Protein AF-A0A423VPE5-F1 (afdb_monomer_lite)

Structure (mmCIF, N/CA/C/O backbone):
data_AF-A0A423VPE5-F1
#
_entry.id   AF-A0A423VPE5-F1
#
loop_
_atom_site.group_PDB
_atom_site.id
_atom_site.type_symbol
_atom_site.label_atom_id
_atom_site.label_alt_id
_atom_site.label_comp_id
_atom_site.label_asym_id
_atom_site.label_entity_id
_atom_site.label_seq_id
_atom_site.pdbx_PDB_ins_code
_atom_site.Cartn_x
_atom_site.Cartn_y
_atom_site.Cartn_z
_atom_site.occupancy
_atom_site.B_iso_or_equiv
_atom_site.auth_seq_id
_atom_site.auth_comp_id
_atom_site.auth_asym_id
_atom_site.auth_atom_id
_atom_site.pdbx_PDB_model_num
ATOM 1 N N . MET A 1 1 ? 15.818 -3.886 7.610 1.00 40.00 1 MET A N 1
ATOM 2 C CA . MET A 1 1 ? 14.544 -4.259 8.276 1.00 40.00 1 MET A CA 1
ATOM 3 C C . MET A 1 1 ? 13.793 -2.983 8.631 1.00 40.00 1 MET A C 1
ATOM 5 O O . MET A 1 1 ? 14.424 -2.058 9.119 1.00 40.00 1 MET A O 1
ATOM 9 N N . GLY A 1 2 ? 12.494 -2.897 8.335 1.00 64.00 2 GLY A N 1
ATOM 10 C CA . GLY A 1 2 ? 11.650 -1.749 8.700 1.00 64.00 2 GLY A CA 1
ATOM 11 C C . GLY A 1 2 ? 10.794 -2.054 9.931 1.00 64.00 2 GLY A C 1
ATOM 12 O O . GLY A 1 2 ? 10.480 -3.216 10.177 1.00 64.00 2 GLY A O 1
ATOM 13 N N . GLY A 1 3 ? 10.417 -1.028 10.697 1.00 80.75 3 GLY A N 1
ATOM 14 C CA . GLY A 1 3 ? 9.527 -1.179 11.856 1.00 80.75 3 GLY A CA 1
ATOM 15 C C . GLY A 1 3 ? 8.099 -1.588 11.469 1.00 80.75 3 GLY A C 1
ATOM 16 O O . GLY A 1 3 ? 7.649 -1.311 10.354 1.00 80.75 3 GLY A O 1
ATOM 17 N N . ILE A 1 4 ? 7.374 -2.213 12.406 1.00 85.81 4 ILE A N 1
ATOM 18 C CA . ILE A 1 4 ? 6.049 -2.811 12.161 1.00 85.81 4 ILE A CA 1
ATOM 19 C C . ILE A 1 4 ? 5.039 -1.822 11.569 1.00 85.81 4 ILE A C 1
ATOM 21 O O . ILE A 1 4 ? 4.345 -2.177 10.624 1.00 85.81 4 ILE A O 1
ATOM 25 N N . GLY A 1 5 ? 5.020 -0.562 12.016 1.00 85.75 5 GLY A N 1
ATOM 26 C CA . GLY A 1 5 ? 4.092 0.445 11.488 1.00 85.75 5 GLY A CA 1
ATOM 27 C C . GLY A 1 5 ? 4.300 0.750 10.000 1.00 85.75 5 GLY A C 1
ATOM 28 O O . GLY A 1 5 ? 3.331 0.856 9.254 1.00 85.75 5 GLY A O 1
ATOM 29 N N . ARG A 1 6 ? 5.558 0.794 9.534 1.00 83.62 6 ARG A N 1
ATOM 30 C CA . ARG A 1 6 ? 5.889 0.998 8.108 1.00 83.62 6 ARG A CA 1
ATOM 31 C C . ARG A 1 6 ? 5.597 -0.225 7.244 1.00 83.62 6 ARG A C 1
ATOM 33 O O . ARG A 1 6 ? 5.547 -0.108 6.023 1.00 83.62 6 ARG A O 1
ATOM 40 N N . LEU A 1 7 ? 5.483 -1.401 7.853 1.00 84.88 7 LEU A N 1
ATOM 41 C CA . LEU A 1 7 ? 5.189 -2.635 7.141 1.00 84.88 7 LEU A CA 1
ATOM 42 C C . LEU A 1 7 ? 3.686 -2.909 7.118 1.00 84.88 7 LEU A C 1
ATOM 44 O O . LEU A 1 7 ? 3.143 -3.166 6.055 1.00 84.88 7 LEU A O 1
ATOM 48 N N . ALA A 1 8 ? 3.019 -2.842 8.265 1.00 88.88 8 ALA A N 1
ATOM 49 C CA . ALA A 1 8 ? 1.642 -3.277 8.409 1.00 88.88 8 ALA A CA 1
ATOM 50 C C . ALA A 1 8 ? 0.628 -2.277 7.843 1.00 88.88 8 ALA A C 1
ATOM 52 O O . ALA A 1 8 ? -0.217 -2.674 7.052 1.00 88.88 8 ALA A O 1
ATOM 53 N N . LEU A 1 9 ? 0.723 -0.989 8.194 1.00 89.38 9 LEU A N 1
ATOM 54 C CA . LEU A 1 9 ? -0.266 0.026 7.801 1.00 89.38 9 LEU A CA 1
ATOM 55 C C . LEU A 1 9 ? -0.442 0.209 6.277 1.00 89.38 9 LEU A C 1
ATOM 57 O O . LEU A 1 9 ? -1.573 0.397 5.836 1.00 89.38 9 LEU A O 1
ATOM 61 N N . PRO A 1 10 ? 0.606 0.143 5.430 1.00 86.62 10 PRO A N 1
ATOM 62 C CA . PRO A 1 10 ? 0.424 0.213 3.979 1.00 86.62 10 PRO A CA 1
ATOM 63 C C . PRO A 1 10 ? 0.075 -1.142 3.336 1.00 86.62 10 PRO A C 1
ATOM 65 O O . PRO A 1 10 ? 0.151 -1.248 2.117 1.00 86.62 10 PRO A O 1
ATOM 68 N N . GLY A 1 11 ? -0.253 -2.177 4.121 1.00 85.50 11 GLY A N 1
ATOM 69 C CA . GLY A 1 11 ? -0.611 -3.498 3.598 1.00 85.50 11 GLY A CA 1
ATOM 70 C C . GLY A 1 11 ? 0.588 -4.372 3.238 1.00 85.50 11 GLY A C 1
ATOM 71 O O . GLY A 1 11 ? 0.623 -4.964 2.178 1.00 85.50 11 GLY A O 1
ATOM 72 N N . GLY A 1 12 ? 1.614 -4.454 4.084 1.00 82.81 12 GLY A N 1
ATOM 73 C CA . GLY A 1 12 ? 2.797 -5.262 3.784 1.00 82.81 12 GLY A CA 1
ATOM 74 C C . GLY A 1 12 ? 2.536 -6.770 3.710 1.00 82.81 12 GLY A C 1
ATOM 75 O O . GLY A 1 12 ? 1.607 -7.303 4.318 1.00 82.81 12 GLY A O 1
ATOM 76 N N . PHE A 1 13 ? 3.436 -7.464 3.016 1.00 77.38 13 PHE A N 1
ATOM 77 C CA . PHE A 1 13 ? 3.424 -8.918 2.873 1.00 77.38 13 PHE A CA 1
ATOM 78 C C . PHE A 1 13 ? 4.145 -9.646 4.012 1.00 77.38 13 PHE A C 1
ATOM 80 O O . PHE A 1 13 ? 5.132 -9.153 4.563 1.00 77.38 13 PHE A O 1
ATOM 87 N N . SER A 1 14 ? 3.698 -10.869 4.297 1.00 76.50 14 SER A N 1
ATOM 88 C CA . SER A 1 14 ? 4.373 -11.838 5.163 1.00 76.50 14 SER A CA 1
ATOM 89 C C . SER A 1 14 ? 4.474 -13.205 4.482 1.00 76.50 14 SER A C 1
ATOM 91 O O . SER A 1 14 ? 3.778 -13.477 3.506 1.00 76.50 14 SER A O 1
ATOM 93 N N . SER A 1 15 ? 5.267 -14.119 5.048 1.00 69.12 15 SER A N 1
ATOM 94 C CA . SER A 1 15 ? 5.311 -15.523 4.603 1.00 69.12 15 SER A CA 1
ATOM 95 C C . SER A 1 15 ? 3.972 -16.263 4.750 1.00 69.12 15 SER A C 1
ATOM 97 O O . SER A 1 15 ? 3.825 -17.358 4.219 1.00 69.12 15 SER A O 1
ATOM 99 N N . PHE A 1 16 ? 3.001 -15.687 5.468 1.00 73.06 16 PHE A N 1
ATOM 100 C CA . PHE A 1 16 ? 1.663 -16.249 5.655 1.00 73.06 16 PHE A CA 1
ATOM 101 C C . PHE A 1 16 ? 0.607 -15.592 4.763 1.00 73.06 16 PHE A C 1
ATOM 103 O O . PHE A 1 16 ? -0.559 -15.965 4.858 1.00 73.06 16 PHE A O 1
ATOM 110 N N . SER A 1 17 ? 0.979 -14.640 3.899 1.00 70.50 17 SER A N 1
ATOM 111 C CA . SER A 1 17 ? 0.007 -13.839 3.144 1.00 70.50 17 SER A CA 1
ATOM 112 C C . SER A 1 17 ? -0.831 -14.618 2.129 1.00 70.50 17 SER A C 1
ATOM 114 O O . SER A 1 17 ? -1.898 -14.149 1.756 1.00 70.50 17 SER A O 1
ATOM 116 N N . SER A 1 18 ? -0.429 -15.831 1.741 1.00 62.97 18 SER A N 1
ATOM 117 C CA . SER A 1 18 ? -1.303 -16.741 0.985 1.00 62.97 18 SER A CA 1
ATOM 118 C C . SER A 1 18 ? -2.518 -17.216 1.772 1.00 62.97 18 SER A C 1
ATOM 120 O O . SER A 1 18 ? -3.544 -17.510 1.174 1.00 62.97 18 SER A O 1
ATOM 122 N N . ARG A 1 19 ? -2.394 -17.340 3.097 1.00 66.50 19 ARG A N 1
ATOM 123 C CA . ARG A 1 19 ? -3.433 -17.883 3.984 1.00 66.50 19 ARG A CA 1
ATOM 124 C C . ARG A 1 19 ? -4.138 -16.798 4.790 1.00 66.50 19 ARG A C 1
ATOM 126 O O . ARG A 1 19 ? -5.313 -16.931 5.098 1.00 66.50 19 ARG A O 1
ATOM 133 N N . GLU A 1 20 ? -3.388 -15.777 5.185 1.00 73.00 20 GLU A N 1
ATOM 134 C CA . GLU A 1 20 ? -3.807 -14.756 6.151 1.00 73.00 20 GLU A CA 1
ATOM 135 C C . GLU A 1 20 ? -3.789 -13.344 5.558 1.00 73.00 20 GLU A C 1
ATOM 137 O O . GLU A 1 20 ? -3.893 -12.378 6.313 1.00 73.00 20 GLU A O 1
ATOM 142 N N . ASP A 1 21 ? -3.630 -13.236 4.234 1.00 75.38 21 ASP A N 1
ATOM 143 C CA . ASP A 1 21 ? -3.683 -11.980 3.484 1.00 75.38 21 ASP A CA 1
ATOM 144 C C . ASP A 1 21 ? -2.561 -10.980 3.869 1.00 75.38 21 ASP A C 1
ATOM 146 O O . ASP A 1 21 ? -1.503 -11.349 4.404 1.00 75.38 21 ASP A O 1
ATOM 150 N N . PHE A 1 22 ? -2.717 -9.697 3.550 1.00 83.12 22 PHE A N 1
ATOM 151 C CA . PHE A 1 22 ? -1.811 -8.639 3.993 1.00 83.12 22 PHE A CA 1
ATOM 152 C C . PHE A 1 22 ? -1.701 -8.588 5.525 1.00 83.12 22 PHE A C 1
ATOM 154 O O . PHE A 1 22 ? -2.651 -8.863 6.256 1.00 83.12 22 PHE A O 1
ATOM 161 N N . ILE A 1 23 ? -0.545 -8.161 6.045 1.00 86.31 23 ILE A N 1
ATOM 162 C CA . ILE A 1 23 ? -0.290 -8.093 7.497 1.00 86.31 23 ILE A CA 1
ATOM 163 C C . ILE A 1 23 ? -1.375 -7.293 8.233 1.00 86.31 23 ILE A C 1
ATOM 165 O O . ILE A 1 23 ? -1.742 -7.654 9.352 1.00 86.31 23 ILE A O 1
ATOM 169 N N . CYS A 1 24 ? -1.906 -6.238 7.605 1.00 87.19 24 CYS A N 1
ATOM 170 C CA . CYS A 1 24 ? -2.938 -5.385 8.187 1.00 87.19 24 CYS A CA 1
ATOM 171 C C . CYS A 1 24 ? -4.235 -6.123 8.558 1.00 87.19 24 CYS A C 1
ATOM 173 O O . CYS A 1 24 ? -4.918 -5.693 9.487 1.00 87.19 24 CYS A O 1
ATOM 175 N N . TYR A 1 25 ? -4.540 -7.256 7.921 1.00 82.50 25 TYR A N 1
ATOM 176 C CA . TYR A 1 25 ? -5.712 -8.067 8.255 1.00 82.50 25 TYR A CA 1
ATOM 177 C C . TYR A 1 25 ? -5.608 -8.772 9.598 1.00 82.50 25 TYR A C 1
ATOM 179 O O . TYR A 1 25 ? -6.613 -8.985 10.268 1.00 82.50 25 TYR A O 1
ATOM 187 N N . ASN A 1 26 ? -4.393 -9.101 10.034 1.00 87.31 26 ASN A N 1
ATOM 188 C CA . ASN A 1 26 ? -4.200 -9.773 11.315 1.00 87.31 26 ASN A CA 1
ATOM 189 C C . ASN A 1 26 ? -4.228 -8.810 12.507 1.00 87.31 26 ASN A C 1
ATOM 191 O O . ASN A 1 26 ? -4.055 -9.260 13.639 1.00 87.31 26 ASN A O 1
ATOM 195 N N . ILE A 1 27 ? -4.439 -7.512 12.271 1.00 91.50 27 ILE A N 1
ATOM 196 C CA . ILE A 1 27 ? -4.514 -6.500 13.323 1.00 91.50 27 ILE A CA 1
ATOM 197 C C . ILE A 1 27 ? -5.960 -6.354 13.776 1.00 91.50 27 ILE A C 1
ATOM 199 O O . ILE A 1 27 ? -6.828 -5.940 13.004 1.00 91.50 27 ILE A O 1
ATOM 203 N N . THR A 1 28 ? -6.205 -6.693 15.036 1.00 93.38 28 THR A N 1
ATOM 204 C CA . THR A 1 28 ? -7.533 -6.651 15.653 1.00 93.38 28 THR A CA 1
ATOM 205 C C . THR A 1 28 ? -7.824 -5.298 16.280 1.00 93.38 28 THR A C 1
ATOM 207 O O . THR A 1 28 ? -8.981 -4.905 16.332 1.00 93.38 28 THR A O 1
ATOM 210 N N . ASN A 1 29 ? -6.793 -4.575 16.722 1.00 95.44 29 ASN A N 1
ATOM 211 C CA . ASN A 1 29 ? -6.934 -3.243 17.300 1.00 95.44 29 ASN A CA 1
ATOM 212 C C . ASN A 1 29 ? -5.682 -2.389 17.052 1.00 95.44 29 ASN A C 1
ATOM 214 O O . ASN A 1 29 ? -4.551 -2.885 17.105 1.00 95.44 29 ASN A O 1
ATOM 218 N N . TYR A 1 30 ? -5.901 -1.101 16.804 1.00 95.62 30 TYR A N 1
ATOM 219 C CA . TYR A 1 30 ? -4.875 -0.066 16.838 1.00 95.62 30 TYR A CA 1
ATOM 220 C C . TYR A 1 30 ? -5.154 0.870 18.011 1.00 95.62 30 TYR A C 1
ATOM 222 O O . TYR A 1 30 ? -6.260 1.396 18.122 1.00 95.62 30 TYR A O 1
ATOM 230 N N . GLU A 1 31 ? -4.142 1.141 18.832 1.00 96.19 31 GLU A N 1
ATOM 231 C CA . GLU A 1 31 ? -4.146 2.370 19.627 1.00 96.19 31 GLU A CA 1
ATOM 232 C C . GLU A 1 31 ? -3.678 3.495 18.707 1.00 96.19 31 GLU A C 1
ATOM 234 O O . GLU A 1 31 ? -2.668 3.343 18.012 1.00 96.19 31 GLU A O 1
ATOM 239 N N . HIS A 1 32 ? -4.407 4.606 18.660 1.00 92.94 32 HIS A N 1
ATOM 240 C CA . HIS A 1 32 ? -4.180 5.649 17.666 1.00 92.94 32 HIS A CA 1
ATOM 241 C C . HIS A 1 32 ? -4.214 7.040 18.297 1.00 92.94 32 HIS A C 1
ATOM 243 O O . HIS A 1 32 ? -5.216 7.457 18.875 1.00 92.94 32 HIS A O 1
ATOM 249 N N . PHE A 1 33 ? -3.119 7.787 18.147 1.00 92.12 33 PHE A N 1
ATOM 250 C CA . PHE A 1 33 ? -3.066 9.218 18.432 1.00 92.12 33 PHE A CA 1
ATOM 251 C C . PHE A 1 33 ? -3.563 10.020 17.228 1.00 92.12 33 PHE A C 1
ATOM 253 O O . PHE A 1 33 ? -2.919 10.052 16.171 1.00 92.12 33 PHE A O 1
ATOM 260 N N . LEU A 1 34 ? -4.686 10.709 17.409 1.00 90.50 34 LEU A N 1
ATOM 261 C CA . LEU A 1 34 ? -5.289 11.580 16.404 1.00 90.50 34 LEU A CA 1
ATOM 262 C C . LEU A 1 34 ? -4.635 12.966 16.375 1.00 90.50 34 LEU A C 1
ATOM 264 O O . LEU A 1 34 ? -4.023 13.418 17.342 1.00 90.50 34 LEU A O 1
ATOM 268 N N . ALA A 1 35 ? -4.867 13.711 15.290 1.00 85.81 35 ALA A N 1
ATOM 269 C CA . ALA A 1 35 ? -4.396 15.098 15.160 1.00 85.81 35 ALA A CA 1
ATOM 270 C C . ALA A 1 35 ? -5.023 16.052 16.192 1.00 85.81 35 ALA A C 1
ATOM 272 O O . ALA A 1 35 ? -4.505 17.139 16.437 1.00 85.81 35 ALA A O 1
ATOM 273 N N . SER A 1 36 ? -6.139 15.648 16.798 1.00 86.12 36 SER A N 1
ATOM 274 C CA . SER A 1 36 ? -6.784 16.356 17.904 1.00 86.12 36 SER A CA 1
ATOM 275 C C . SER A 1 36 ? -6.057 16.196 19.244 1.00 86.12 36 SER A C 1
ATOM 277 O O . SER A 1 36 ? -6.447 16.848 20.208 1.00 86.12 36 SER A O 1
ATOM 279 N N . GLY A 1 37 ? -5.045 15.324 19.329 1.00 88.25 37 GLY A N 1
ATOM 280 C CA . GLY A 1 37 ? -4.365 14.958 20.575 1.00 88.25 37 GLY A CA 1
ATOM 281 C C . GLY A 1 37 ? -5.070 13.855 21.372 1.00 88.25 37 GLY A C 1
ATOM 282 O O . GLY A 1 37 ? -4.563 13.437 22.408 1.00 88.25 37 GLY A O 1
ATOM 283 N N . LYS A 1 38 ? -6.224 13.360 20.902 1.00 91.38 38 LYS A N 1
ATOM 284 C CA . LYS A 1 38 ? -6.933 12.240 21.536 1.00 91.38 38 LYS A CA 1
ATOM 285 C C . LYS A 1 38 ? -6.260 10.906 21.216 1.00 91.38 38 LYS A C 1
ATOM 287 O O . LYS A 1 38 ? -5.829 10.690 20.083 1.00 91.38 38 LYS A O 1
ATOM 292 N N . VAL A 1 39 ? -6.256 10.014 22.203 1.00 94.94 39 VAL A N 1
ATOM 293 C CA . VAL A 1 39 ? -5.964 8.586 22.032 1.00 94.94 39 VAL A CA 1
ATOM 294 C C . VAL A 1 39 ? -7.283 7.859 21.855 1.00 94.94 39 VAL A C 1
ATOM 296 O O . VAL A 1 39 ? -8.199 8.066 22.650 1.00 94.94 39 VAL A O 1
ATOM 299 N N . VAL A 1 40 ? -7.386 7.039 20.819 1.00 95.38 40 VAL A N 1
ATOM 300 C CA . VAL A 1 40 ? -8.563 6.205 20.565 1.00 95.38 40 VAL A CA 1
ATOM 301 C C . VAL A 1 40 ? -8.138 4.772 20.292 1.00 95.38 40 VAL A C 1
ATOM 303 O O . VAL A 1 40 ? -7.030 4.538 19.802 1.00 95.38 40 VAL A O 1
ATOM 306 N N . ASN A 1 41 ? -9.027 3.824 20.578 1.00 97.00 41 ASN A N 1
ATOM 307 C CA . ASN A 1 41 ? -8.908 2.488 20.018 1.00 97.00 41 ASN A CA 1
ATOM 308 C C . ASN A 1 41 ? -9.644 2.440 18.684 1.00 97.00 41 ASN A C 1
ATOM 310 O O . ASN A 1 41 ? -10.582 3.194 18.408 1.00 97.00 41 ASN A O 1
ATOM 314 N N . THR A 1 42 ? -9.137 1.601 17.798 1.00 94.50 42 THR A N 1
ATOM 315 C CA . THR A 1 42 ? -9.614 1.507 16.429 1.00 94.50 42 THR A CA 1
ATOM 316 C C . THR A 1 42 ? -9.634 0.041 16.027 1.00 94.50 42 THR A C 1
ATOM 318 O O . THR A 1 42 ? -8.587 -0.574 15.807 1.00 94.50 42 THR A O 1
ATOM 321 N N . ASN A 1 43 ? -10.838 -0.516 15.977 1.00 95.12 43 ASN A N 1
ATOM 322 C CA . ASN A 1 43 ? -11.135 -1.929 15.767 1.00 95.12 43 ASN A CA 1
ATOM 323 C C . ASN A 1 43 ? -12.510 -2.086 15.084 1.00 95.12 43 ASN A C 1
ATOM 325 O O . ASN A 1 43 ? -13.066 -1.117 14.569 1.00 95.12 43 ASN A O 1
ATOM 329 N N . SER A 1 44 ? -13.047 -3.306 15.035 1.00 92.62 44 SER A N 1
ATOM 330 C CA . SER A 1 44 ? -14.352 -3.593 14.422 1.00 92.62 44 SER A CA 1
ATOM 331 C C . SER A 1 44 ? -15.534 -2.906 15.105 1.00 92.62 44 SER A C 1
ATOM 333 O O . SER A 1 44 ? -16.545 -2.663 14.450 1.00 92.62 44 SER A O 1
ATOM 335 N N . ASP A 1 45 ? -15.408 -2.598 16.393 1.00 94.00 45 ASP A N 1
ATOM 336 C CA . ASP A 1 45 ? -16.501 -2.119 17.240 1.00 94.00 45 ASP A CA 1
ATOM 337 C C . ASP A 1 45 ? -16.353 -0.622 17.573 1.00 94.00 45 ASP A C 1
ATOM 339 O O . ASP A 1 45 ? -17.342 0.095 17.719 1.00 94.00 45 ASP A O 1
ATOM 343 N N . GLU A 1 46 ? -15.117 -0.119 17.632 1.00 95.19 46 GLU A N 1
ATOM 344 C CA . GLU A 1 46 ? -14.767 1.269 17.933 1.00 95.19 46 GLU A CA 1
ATOM 345 C C . GLU A 1 46 ? -13.989 1.898 16.763 1.00 95.19 46 GLU A C 1
ATOM 347 O O . GLU A 1 46 ? -12.921 1.421 16.389 1.00 95.19 46 GLU A O 1
ATOM 352 N N . ASN A 1 47 ? -14.500 2.996 16.190 1.00 94.81 47 ASN A N 1
ATOM 353 C CA . ASN A 1 47 ? -13.934 3.666 15.003 1.00 94.81 47 ASN A CA 1
ATOM 354 C C . ASN A 1 47 ? -13.676 2.724 13.793 1.00 94.81 47 ASN A C 1
ATOM 356 O O . ASN A 1 47 ? -12.576 2.735 13.231 1.00 94.81 47 ASN A O 1
ATOM 360 N N . PRO A 1 48 ? -14.664 1.921 13.347 1.00 93.62 48 PRO A N 1
ATOM 361 C CA . PRO A 1 48 ? -14.461 0.910 12.300 1.00 93.62 48 PRO A CA 1
ATOM 362 C C . PRO A 1 48 ? -14.071 1.487 10.931 1.00 93.62 48 PRO A C 1
ATOM 364 O O . PRO A 1 48 ? -13.372 0.840 10.150 1.00 93.62 48 PRO A O 1
ATOM 367 N N . ASP A 1 49 ? -14.471 2.723 10.637 1.00 92.81 49 ASP A N 1
ATOM 368 C CA . ASP A 1 49 ? -14.061 3.457 9.441 1.00 92.81 49 ASP A CA 1
ATOM 369 C C . ASP A 1 49 ? -12.567 3.811 9.472 1.00 92.81 49 ASP A C 1
ATOM 371 O O . ASP A 1 49 ? -11.860 3.611 8.481 1.00 92.81 49 ASP A O 1
ATOM 375 N N . LEU A 1 50 ? -12.057 4.252 10.627 1.00 92.88 50 LEU A N 1
ATOM 376 C CA . LEU A 1 50 ? -10.625 4.474 10.838 1.00 92.88 50 LEU A CA 1
ATOM 377 C C . LEU A 1 50 ? -9.841 3.157 10.782 1.00 92.88 50 LEU A C 1
ATOM 379 O O . LEU A 1 50 ? -8.756 3.108 10.202 1.00 92.88 50 LEU A O 1
ATOM 383 N N . TRP A 1 51 ? -10.413 2.078 11.319 1.00 92.62 51 TRP A N 1
ATOM 384 C CA . TRP A 1 51 ? -9.811 0.743 11.309 1.00 92.62 51 TRP A CA 1
ATOM 385 C C . TRP A 1 51 ? -9.628 0.225 9.890 1.00 92.62 51 TRP A C 1
ATOM 387 O O . TRP A 1 51 ? -8.527 -0.188 9.520 1.00 92.62 51 TRP A O 1
ATOM 397 N N . LYS A 1 52 ? -10.670 0.339 9.062 1.00 91.19 52 LYS A N 1
ATOM 398 C CA . LYS A 1 52 ? -10.602 0.003 7.639 1.00 91.19 52 LYS A CA 1
ATOM 399 C C . LYS A 1 52 ? -9.591 0.889 6.903 1.00 91.19 52 LYS A C 1
ATOM 401 O O . LYS A 1 52 ? -8.789 0.372 6.129 1.00 91.19 52 LYS A O 1
ATOM 406 N N . ALA A 1 53 ? -9.568 2.195 7.178 1.00 91.75 53 ALA A N 1
ATOM 407 C CA . ALA A 1 53 ? -8.659 3.135 6.522 1.00 91.75 53 ALA A CA 1
ATOM 408 C C . ALA A 1 53 ? -7.171 2.878 6.838 1.00 91.75 53 ALA A C 1
ATOM 410 O O . ALA A 1 53 ? -6.319 2.993 5.956 1.00 91.75 53 ALA A O 1
ATOM 411 N N . LEU A 1 54 ? -6.839 2.472 8.068 1.00 90.56 54 LEU A N 1
ATOM 412 C CA . LEU A 1 54 ? -5.469 2.109 8.462 1.00 90.56 54 LEU A CA 1
ATOM 413 C C . LEU A 1 54 ? -4.974 0.804 7.819 1.00 90.56 54 LEU A C 1
ATOM 415 O O . LEU A 1 54 ? -3.767 0.558 7.783 1.00 90.56 54 LEU A O 1
ATOM 419 N N . ARG A 1 55 ? -5.874 -0.020 7.271 1.00 90.50 55 ARG A N 1
ATOM 420 C CA . ARG A 1 55 ? -5.546 -1.248 6.538 1.00 90.50 55 ARG A CA 1
ATOM 421 C C . ARG A 1 55 ? -5.286 -0.947 5.061 1.00 90.50 55 ARG A C 1
ATOM 423 O O . ARG A 1 55 ? -6.057 -1.320 4.186 1.00 90.50 55 ARG A O 1
ATOM 430 N N . GLY A 1 56 ? -4.176 -0.270 4.783 1.00 86.69 56 GLY A N 1
ATOM 431 C CA . GLY A 1 56 ? -3.738 0.089 3.428 1.00 86.69 56 GLY A CA 1
ATOM 432 C C . GLY A 1 56 ? -3.516 1.587 3.220 1.00 86.69 56 GLY A C 1
ATOM 433 O O . GLY A 1 56 ? -2.808 1.970 2.289 1.00 86.69 56 GLY A O 1
ATOM 434 N N . GLY A 1 57 ? -4.050 2.433 4.108 1.00 85.75 57 GLY A N 1
ATOM 435 C CA . GLY A 1 57 ? -3.892 3.891 4.075 1.00 85.75 57 GLY A CA 1
ATOM 436 C C . GLY A 1 57 ? -2.622 4.430 4.744 1.00 85.75 57 GLY A C 1
ATOM 437 O O . GLY A 1 57 ? -2.376 5.635 4.693 1.00 85.75 57 GLY A O 1
ATOM 438 N N . SER A 1 58 ? -1.772 3.581 5.335 1.00 84.38 58 SER A N 1
ATOM 439 C CA . SER A 1 58 ? -0.566 4.012 6.068 1.00 84.38 58 SER A CA 1
ATOM 440 C C . SER A 1 58 ? -0.874 4.912 7.292 1.00 84.38 58 SER A C 1
ATOM 442 O O . SER A 1 58 ? -1.996 4.972 7.784 1.00 84.38 58 SER A O 1
ATOM 444 N N . ASN A 1 59 ? 0.132 5.613 7.820 1.00 79.50 59 ASN A N 1
ATOM 445 C CA . ASN A 1 59 ? 0.064 6.514 8.981 1.00 79.50 59 ASN A CA 1
ATOM 446 C C . ASN A 1 59 ? -0.455 7.934 8.663 1.00 79.50 59 ASN A C 1
ATOM 448 O O . ASN A 1 59 ? -0.190 8.882 9.399 1.00 79.50 59 ASN A O 1
ATOM 452 N N . ASN A 1 60 ? -1.205 8.096 7.576 1.00 80.62 60 ASN A N 1
ATOM 453 C CA . ASN A 1 60 ? -1.699 9.395 7.103 1.00 80.62 60 ASN A CA 1
ATOM 454 C C . ASN A 1 60 ? -2.843 9.977 7.958 1.00 80.62 60 ASN A C 1
ATOM 456 O O . ASN A 1 60 ? -3.290 11.100 7.730 1.00 80.62 60 ASN A O 1
ATOM 460 N N . LEU A 1 61 ? -3.334 9.204 8.930 1.00 86.06 61 LEU A N 1
ATOM 461 C CA . LEU A 1 61 ? -4.475 9.544 9.784 1.00 86.06 61 LEU A CA 1
ATOM 462 C C . LEU A 1 61 ? -4.081 9.728 11.259 1.00 86.06 61 LEU A C 1
ATOM 464 O O . LEU A 1 61 ? -4.941 9.968 12.099 1.00 86.06 61 LEU A O 1
ATOM 468 N N . GLY A 1 62 ? -2.787 9.625 11.583 1.00 87.25 62 GLY A N 1
ATOM 469 C CA . GLY A 1 62 ? -2.240 9.817 12.927 1.00 87.25 62 GLY A CA 1
ATOM 470 C C . GLY A 1 62 ? -1.100 8.862 13.256 1.00 87.25 62 GLY A C 1
ATOM 471 O O . GLY A 1 62 ? -0.599 8.147 12.387 1.00 87.25 62 GLY A O 1
ATOM 472 N N . VAL A 1 63 ? -0.688 8.850 14.521 1.00 90.56 63 VAL A N 1
ATOM 473 C CA . VAL A 1 63 ? 0.421 8.009 14.992 1.00 90.56 63 VAL A CA 1
ATOM 474 C C . VAL A 1 63 ? -0.129 6.764 15.671 1.00 90.56 63 VAL A C 1
ATOM 476 O O . VAL A 1 63 ? -0.929 6.867 16.594 1.00 90.56 63 VAL A O 1
ATOM 479 N N . VAL A 1 64 ? 0.333 5.594 15.237 1.00 92.81 64 VAL A N 1
ATOM 480 C CA . VAL A 1 64 ? -0.083 4.298 15.783 1.00 92.81 64 VAL A CA 1
ATOM 481 C C . VAL A 1 64 ? 1.055 3.721 16.635 1.00 92.81 64 VAL A C 1
ATOM 483 O O . VAL A 1 64 ? 1.985 3.129 16.079 1.00 92.81 64 VAL A O 1
ATOM 486 N N . PRO A 1 65 ? 1.050 3.936 17.963 1.00 92.88 65 PRO A N 1
ATOM 487 C CA . PRO A 1 65 ? 2.080 3.432 18.876 1.00 92.88 65 PRO A CA 1
ATOM 488 C C . PRO A 1 65 ? 1.982 1.924 19.117 1.00 92.88 65 PRO A C 1
ATOM 490 O O . PRO A 1 65 ? 2.996 1.284 19.395 1.00 92.88 65 PRO A O 1
ATOM 493 N N . ARG A 1 66 ? 0.775 1.355 19.022 1.00 94.62 66 ARG A N 1
ATOM 494 C CA . ARG A 1 66 ? 0.491 -0.021 19.420 1.00 94.62 66 ARG A CA 1
ATOM 495 C C . ARG A 1 66 ? -0.414 -0.709 18.410 1.00 94.62 66 ARG A C 1
ATOM 497 O O . ARG A 1 66 ? -1.365 -0.135 17.888 1.00 94.62 66 ARG A O 1
ATOM 504 N N . PHE A 1 67 ? -0.095 -1.976 18.190 1.00 95.25 67 PHE A N 1
ATOM 505 C CA . PHE A 1 67 ? -0.810 -2.889 17.319 1.00 95.25 67 PHE A CA 1
ATOM 506 C C . PHE A 1 67 ? -1.129 -4.141 18.127 1.00 95.25 67 PHE A C 1
ATOM 508 O O . PHE A 1 67 ? -0.205 -4.781 18.632 1.00 95.25 67 PHE A O 1
ATOM 515 N N . ASP A 1 68 ? -2.401 -4.511 18.219 1.00 95.50 68 ASP A N 1
ATOM 516 C CA . ASP A 1 68 ? -2.794 -5.815 18.745 1.00 95.50 68 ASP A CA 1
ATOM 517 C C . ASP A 1 68 ? -3.028 -6.758 17.559 1.00 95.50 68 ASP A C 1
ATOM 519 O O . ASP A 1 68 ? -3.833 -6.473 16.668 1.00 95.50 68 ASP A O 1
ATOM 523 N N . LEU A 1 69 ? -2.283 -7.865 17.514 1.00 92.50 69 LEU A N 1
ATOM 524 C CA . LEU A 1 69 ? -2.333 -8.829 16.416 1.00 92.50 69 LEU A CA 1
ATOM 525 C C . LEU A 1 69 ? -2.855 -10.181 16.885 1.00 92.50 69 LEU A C 1
ATOM 527 O O . LEU A 1 69 ? -2.476 -10.682 17.946 1.00 92.50 69 LEU A O 1
ATOM 531 N N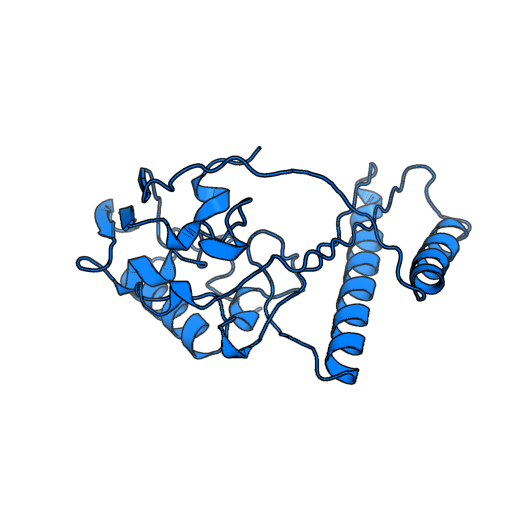 . ARG A 1 70 ? -3.639 -10.831 16.027 1.00 90.12 70 ARG A N 1
ATOM 532 C CA . ARG A 1 70 ? -4.020 -12.228 16.216 1.00 90.12 70 ARG A CA 1
ATOM 533 C C . ARG A 1 70 ? -2.792 -13.128 16.078 1.00 90.12 70 ARG A C 1
ATOM 535 O O . ARG A 1 70 ? -2.073 -13.088 15.079 1.00 90.12 70 ARG A O 1
ATOM 542 N N . ALA A 1 71 ? -2.584 -13.997 17.063 1.00 86.56 71 ALA A N 1
ATOM 543 C CA . ALA A 1 71 ? -1.535 -15.004 17.003 1.00 86.56 71 ALA A CA 1
ATOM 544 C C . ALA A 1 71 ? -1.868 -16.079 15.956 1.00 86.56 71 ALA A C 1
ATOM 546 O O . ALA A 1 71 ? -2.932 -16.699 15.985 1.00 86.56 71 ALA A O 1
ATOM 547 N N . LEU A 1 72 ? -0.925 -16.335 15.050 1.00 82.00 72 LEU A N 1
ATOM 548 C CA . LEU A 1 72 ? -1.048 -17.382 14.042 1.00 82.00 72 LEU A CA 1
ATOM 549 C C . LEU A 1 72 ? -0.409 -18.677 14.543 1.00 82.00 72 LEU A C 1
ATOM 551 O O . LEU A 1 72 ? 0.738 -18.691 14.997 1.00 82.00 72 LEU A O 1
ATOM 555 N N . LYS A 1 73 ? -1.117 -19.802 14.400 1.00 79.44 73 LYS A N 1
ATOM 556 C CA . LYS A 1 73 ? -0.554 -21.118 14.723 1.00 79.44 73 LYS A CA 1
ATOM 557 C C . LYS A 1 73 ? 0.599 -21.430 13.762 1.00 79.44 73 LYS A C 1
ATOM 559 O O . LYS A 1 73 ? 0.383 -21.591 12.556 1.00 79.44 73 LYS A O 1
ATOM 564 N N . ARG A 1 74 ? 1.826 -21.538 14.288 1.00 62.53 74 ARG A N 1
ATOM 565 C CA . ARG A 1 74 ? 2.992 -21.966 13.499 1.00 62.53 74 ARG A CA 1
ATOM 566 C C . ARG A 1 74 ? 2.855 -23.435 13.112 1.00 62.53 74 ARG A C 1
ATOM 568 O O . ARG A 1 74 ? 2.666 -24.298 13.965 1.00 62.53 74 ARG A O 1
ATOM 575 N N . ARG A 1 75 ? 3.028 -23.717 11.823 1.00 61.97 75 ARG A N 1
ATOM 576 C CA . ARG A 1 75 ? 3.313 -25.058 11.297 1.00 61.97 75 ARG A CA 1
ATOM 577 C C . ARG A 1 75 ? 4.717 -25.024 10.697 1.00 61.97 75 ARG A C 1
ATOM 579 O O . ARG A 1 75 ? 5.172 -23.958 10.287 1.00 61.97 75 ARG A O 1
ATOM 586 N N . ARG A 1 76 ? 5.408 -26.166 10.668 1.00 60.84 76 ARG A N 1
ATOM 587 C CA . ARG A 1 76 ? 6.660 -26.284 9.908 1.00 60.84 76 ARG A CA 1
ATOM 588 C C . ARG A 1 76 ? 6.337 -26.021 8.436 1.00 60.84 76 ARG A C 1
ATOM 590 O O . ARG A 1 76 ? 5.344 -26.551 7.941 1.00 60.84 76 ARG A O 1
ATOM 597 N N . PHE A 1 77 ? 7.139 -25.199 7.774 1.00 59.78 77 PHE A N 1
ATOM 598 C CA . PHE A 1 77 ? 7.010 -24.938 6.346 1.00 59.78 77 PHE A CA 1
ATOM 599 C C . PHE A 1 77 ? 8.384 -25.019 5.690 1.00 59.78 77 PHE A C 1
ATOM 601 O O . PHE A 1 77 ? 9.397 -24.696 6.310 1.00 59.78 77 PHE A O 1
ATOM 608 N N . TRP A 1 78 ? 8.400 -25.497 4.451 1.00 51.00 78 TRP A N 1
ATOM 609 C CA . TRP A 1 78 ? 9.594 -25.532 3.621 1.00 51.00 78 TRP A CA 1
ATOM 610 C C . TRP A 1 78 ? 9.786 -24.158 2.983 1.00 51.00 78 TRP A C 1
ATOM 612 O O . TRP A 1 78 ? 8.825 -23.561 2.499 1.00 51.00 78 TRP A O 1
ATOM 622 N N . GLY A 1 79 ? 11.013 -23.646 3.024 1.00 53.97 79 GLY A N 1
ATOM 623 C CA . GLY A 1 79 ? 11.400 -22.400 2.370 1.00 53.97 79 GLY A CA 1
ATOM 624 C C . GLY A 1 79 ? 12.397 -22.675 1.250 1.00 53.97 79 GLY A C 1
ATOM 625 O O . GLY A 1 79 ? 13.229 -23.571 1.370 1.00 53.97 79 GLY A O 1
ATOM 626 N N . GLY A 1 80 ? 12.314 -21.896 0.175 1.00 47.28 80 GLY A N 1
ATOM 627 C CA . GLY A 1 80 ? 13.224 -21.949 -0.963 1.00 47.28 80 GLY A CA 1
ATOM 628 C C . GLY A 1 80 ? 12.924 -20.814 -1.939 1.00 47.28 80 GLY A C 1
ATOM 629 O O . GLY A 1 80 ? 11.834 -20.243 -1.905 1.00 47.28 80 GLY A O 1
ATOM 630 N N . ALA A 1 81 ? 13.891 -20.474 -2.786 1.00 45.50 81 ALA A N 1
ATOM 631 C CA . ALA A 1 81 ? 13.709 -19.534 -3.886 1.00 45.50 81 ALA A CA 1
ATOM 632 C C . ALA A 1 81 ? 13.792 -20.304 -5.207 1.00 45.50 81 ALA A C 1
ATOM 634 O O . ALA A 1 81 ? 14.696 -21.119 -5.385 1.00 45.50 81 ALA A O 1
ATOM 635 N N . VAL A 1 82 ? 12.854 -20.048 -6.119 1.00 39.69 82 VAL A N 1
ATOM 636 C CA . VAL A 1 82 ? 12.895 -20.564 -7.491 1.00 39.69 82 VAL A CA 1
ATOM 637 C C . VAL A 1 82 ? 12.896 -19.361 -8.423 1.00 39.69 82 VAL A C 1
ATOM 639 O O . VAL A 1 82 ? 12.005 -18.519 -8.339 1.00 39.69 82 VAL A O 1
ATOM 642 N N . TYR A 1 83 ? 13.909 -19.271 -9.280 1.00 42.25 83 TYR A N 1
ATOM 643 C CA . TYR A 1 83 ? 14.046 -18.198 -10.260 1.00 42.25 83 TYR A CA 1
ATOM 644 C C . TYR A 1 83 ? 13.596 -18.721 -11.625 1.00 42.25 83 TYR A C 1
ATOM 646 O O . TYR A 1 83 ? 14.167 -19.685 -12.134 1.00 42.25 83 TYR A O 1
ATOM 654 N N . TYR A 1 84 ? 12.574 -18.094 -12.206 1.00 40.97 84 TYR A N 1
ATOM 655 C CA . TYR A 1 84 ? 12.140 -18.348 -13.578 1.00 40.97 84 TYR A CA 1
ATOM 656 C C . TYR A 1 84 ? 12.523 -17.146 -14.438 1.00 40.97 84 TYR A C 1
ATOM 658 O O . TYR A 1 84 ? 12.105 -16.026 -14.151 1.00 40.97 84 TYR A O 1
ATOM 666 N N . PHE A 1 85 ? 13.286 -17.373 -15.503 1.00 42.88 85 PHE A N 1
ATOM 667 C CA . PHE A 1 85 ? 13.509 -16.368 -16.539 1.00 42.88 85 PHE A CA 1
ATOM 668 C C . PHE A 1 85 ? 12.459 -16.593 -17.642 1.00 42.88 85 PHE A C 1
ATOM 670 O O . PHE A 1 85 ? 12.453 -17.674 -18.236 1.00 42.88 85 PHE A O 1
ATOM 677 N N . PRO A 1 86 ? 11.521 -15.659 -17.898 1.00 44.41 86 PRO A N 1
ATOM 678 C CA . PRO A 1 86 ? 10.533 -15.832 -18.965 1.00 44.41 86 PRO A CA 1
ATOM 679 C C . PRO A 1 86 ? 11.201 -15.880 -20.350 1.00 44.41 86 PRO A C 1
ATOM 681 O O . PRO A 1 86 ? 12.277 -15.322 -20.547 1.00 44.41 86 PRO A O 1
ATOM 684 N N . GLN A 1 87 ? 10.546 -16.496 -21.343 1.00 45.97 87 GLN A N 1
ATOM 685 C CA . GLN A 1 87 ? 11.048 -16.569 -22.730 1.00 45.97 87 GLN A CA 1
ATOM 686 C C . GLN A 1 87 ? 11.301 -15.191 -23.377 1.00 45.97 87 GLN A C 1
ATOM 688 O O . GLN A 1 87 ? 12.082 -15.104 -24.318 1.00 45.97 87 GLN A O 1
ATOM 693 N N . SER A 1 88 ? 10.680 -14.123 -22.864 1.00 47.66 88 SER A N 1
ATOM 694 C CA . SER A 1 88 ? 10.854 -12.719 -23.272 1.00 47.66 88 SER A CA 1
ATOM 695 C C . SER A 1 88 ? 11.853 -11.924 -22.410 1.00 47.66 88 SER A C 1
ATOM 697 O O . SER A 1 88 ? 12.083 -10.743 -22.673 1.00 47.66 88 SER A O 1
ATOM 699 N N . PHE A 1 89 ? 12.528 -12.570 -21.447 1.00 53.16 89 PHE A N 1
ATOM 700 C CA . PHE A 1 89 ? 13.704 -12.019 -20.759 1.00 53.16 89 PHE A CA 1
ATOM 701 C C . PHE A 1 89 ? 14.791 -11.494 -21.724 1.00 53.16 89 PHE A C 1
ATOM 703 O O . PHE A 1 89 ? 15.387 -10.467 -21.401 1.00 53.16 89 PHE A O 1
ATOM 710 N N . PRO A 1 90 ? 15.006 -12.073 -22.930 1.00 56.69 90 PRO A N 1
ATOM 711 C CA . PRO A 1 90 ? 15.956 -11.532 -23.896 1.00 56.69 90 PRO A CA 1
ATOM 712 C C . PRO A 1 90 ? 15.688 -10.078 -24.286 1.00 56.69 90 PRO A C 1
ATOM 714 O O . PRO A 1 90 ? 16.651 -9.345 -24.405 1.00 56.69 90 PRO A O 1
ATOM 717 N N . GLY A 1 91 ? 14.431 -9.627 -24.404 1.00 56.34 91 GLY A N 1
ATOM 718 C CA . GLY A 1 91 ? 14.114 -8.249 -24.813 1.00 56.34 91 GLY A CA 1
ATOM 719 C C . GLY A 1 91 ? 14.382 -7.203 -23.721 1.00 56.34 91 GLY A C 1
ATOM 720 O O . GLY A 1 91 ? 14.858 -6.109 -24.000 1.00 56.34 91 GLY A O 1
ATOM 721 N N . GLN A 1 92 ? 14.133 -7.548 -22.453 1.00 56.47 92 GLN A N 1
ATOM 722 C CA . GLN A 1 92 ? 14.456 -6.681 -21.309 1.00 56.47 92 GLN A CA 1
ATOM 723 C C . GLN A 1 92 ? 15.964 -6.666 -21.030 1.00 56.47 92 GLN A C 1
ATOM 725 O O . GLN A 1 92 ? 16.525 -5.613 -20.728 1.00 56.47 92 GLN A O 1
ATOM 730 N N . VAL A 1 93 ? 16.626 -7.818 -21.190 1.00 57.03 93 VAL A N 1
ATOM 731 C CA . VAL A 1 93 ? 18.090 -7.909 -21.205 1.00 57.03 93 VAL A CA 1
ATOM 732 C C . VAL A 1 93 ? 18.658 -7.144 -22.395 1.00 57.03 93 VAL A C 1
ATOM 734 O O . VAL A 1 93 ? 19.653 -6.467 -22.215 1.00 57.03 93 VAL A O 1
ATOM 737 N N . GLU A 1 94 ? 18.040 -7.175 -23.575 1.00 59.00 94 GLU A N 1
ATOM 738 C CA . GLU A 1 94 ? 18.474 -6.407 -24.747 1.00 59.00 94 GLU A CA 1
ATOM 739 C C . GLU A 1 94 ? 18.344 -4.909 -24.518 1.00 59.00 94 GLU A C 1
ATOM 741 O O . GLU A 1 94 ? 19.307 -4.201 -24.773 1.00 59.00 94 GLU A O 1
ATOM 746 N N . SER A 1 95 ? 17.224 -4.411 -23.988 1.00 58.59 95 SER A N 1
ATOM 747 C CA . SER A 1 95 ? 17.097 -2.992 -23.629 1.00 58.59 95 SER A CA 1
ATOM 748 C C . SER A 1 95 ? 18.126 -2.577 -22.575 1.00 58.59 95 SER A C 1
ATOM 750 O O . SER A 1 95 ? 18.764 -1.537 -22.722 1.00 58.59 95 SER A O 1
ATOM 752 N N . LEU A 1 96 ? 18.368 -3.419 -21.564 1.00 55.16 96 LEU A N 1
ATOM 753 C CA . LEU A 1 96 ? 19.418 -3.197 -20.567 1.00 55.16 96 LEU A CA 1
ATOM 754 C C . LEU A 1 96 ? 20.824 -3.217 -21.191 1.00 55.16 96 LEU A C 1
ATOM 756 O O . LEU A 1 96 ? 21.644 -2.350 -20.913 1.00 55.16 96 LEU A O 1
ATOM 760 N N . VAL A 1 97 ? 21.113 -4.187 -22.056 1.00 58.28 97 VAL A N 1
ATOM 761 C CA . VAL A 1 97 ? 22.384 -4.322 -22.778 1.00 58.28 97 VAL A CA 1
ATOM 762 C C . VAL A 1 97 ? 22.579 -3.156 -23.744 1.00 58.28 97 VAL A C 1
ATOM 764 O O . VAL A 1 97 ? 23.700 -2.685 -23.895 1.00 58.28 97 VAL A O 1
ATOM 767 N N . ASN A 1 98 ? 21.516 -2.662 -24.376 1.00 66.19 98 ASN A N 1
ATOM 768 C CA . ASN A 1 98 ? 21.545 -1.485 -25.237 1.00 66.19 98 ASN A CA 1
ATOM 769 C C . ASN A 1 98 ? 21.848 -0.225 -24.426 1.00 66.19 98 ASN A C 1
ATOM 771 O O . ASN A 1 98 ? 22.665 0.576 -24.871 1.00 66.19 98 ASN A O 1
ATOM 775 N N . GLU A 1 99 ? 21.280 -0.085 -23.224 1.00 60.62 99 GLU A N 1
ATOM 776 C CA . GLU A 1 99 ? 21.632 0.990 -22.291 1.00 60.62 99 GLU A CA 1
ATOM 777 C C . GLU A 1 99 ? 23.112 0.919 -21.891 1.00 60.62 99 GLU A C 1
ATOM 779 O O . GLU A 1 99 ? 23.826 1.912 -22.003 1.00 60.62 99 GLU A O 1
ATOM 784 N N . LEU A 1 100 ? 23.608 -0.271 -21.527 1.00 54.72 100 LEU A N 1
ATOM 785 C CA . LEU A 1 100 ? 25.015 -0.511 -21.172 1.00 54.72 100 LEU A CA 1
ATOM 786 C C . LEU A 1 100 ? 25.993 -0.329 -22.348 1.00 54.72 100 LEU A C 1
ATOM 788 O O . LEU A 1 100 ? 27.183 -0.121 -22.128 1.00 54.72 100 LEU A O 1
ATOM 792 N N . LYS A 1 101 ? 25.514 -0.425 -23.594 1.00 58.84 101 LYS A N 1
ATOM 793 C CA . LYS A 1 101 ? 26.310 -0.234 -24.819 1.00 58.84 101 LYS A CA 1
ATOM 794 C C . LYS A 1 101 ? 26.325 1.210 -25.320 1.00 58.84 101 LYS A C 1
ATOM 796 O O . LYS A 1 101 ? 27.073 1.499 -26.257 1.00 58.84 101 LYS A O 1
ATOM 801 N N . LYS A 1 102 ? 25.527 2.121 -24.746 1.00 68.56 102 LYS A N 1
ATOM 802 C CA . LYS A 1 102 ? 25.632 3.549 -25.072 1.00 68.56 102 LYS A CA 1
ATOM 803 C C . LYS A 1 102 ? 27.033 4.038 -24.697 1.00 68.56 102 LYS A C 1
ATOM 805 O O . LYS A 1 102 ? 27.575 3.679 -23.657 1.00 68.56 102 LYS A O 1
ATOM 810 N N . THR A 1 103 ? 27.632 4.882 -25.533 1.00 59.59 103 THR A N 1
ATOM 811 C CA . THR A 1 103 ? 29.016 5.369 -25.354 1.00 59.59 103 THR A CA 1
ATOM 812 C C . THR A 1 103 ? 29.217 6.237 -24.106 1.00 59.59 103 THR A C 1
ATOM 814 O O . THR A 1 103 ? 30.348 6.565 -23.763 1.00 59.59 103 THR A O 1
ATOM 817 N N . ASN A 1 104 ? 28.131 6.596 -23.421 1.00 63.81 104 ASN A N 1
ATOM 818 C CA . ASN A 1 104 ? 28.101 7.325 -22.157 1.00 63.81 104 ASN A CA 1
ATOM 819 C C . ASN A 1 104 ? 27.549 6.486 -20.985 1.00 63.81 104 ASN A C 1
ATOM 821 O O . ASN A 1 104 ? 27.189 7.058 -19.953 1.00 63.81 104 ASN A O 1
ATOM 825 N N . ALA A 1 105 ? 27.436 5.163 -21.140 1.00 52.31 105 ALA A N 1
ATOM 826 C CA . ALA A 1 105 ? 27.024 4.274 -20.064 1.00 52.31 105 ALA A CA 1
ATOM 827 C C . ALA A 1 105 ? 28.064 4.303 -18.932 1.00 52.31 105 ALA A C 1
ATOM 829 O O . ALA A 1 105 ? 29.258 4.097 -19.151 1.00 52.31 105 ALA A O 1
ATOM 830 N N . SER A 1 106 ? 27.607 4.597 -17.716 1.00 51.09 106 SER A N 1
ATOM 831 C CA . SER A 1 106 ? 28.458 4.679 -16.527 1.00 51.09 106 SER A CA 1
ATOM 832 C C . SER A 1 106 ? 28.862 3.278 -16.056 1.00 51.09 106 SER A C 1
ATOM 834 O O . SER A 1 106 ? 27.999 2.411 -15.906 1.00 51.09 106 SER A O 1
ATOM 836 N N . SER A 1 107 ? 30.151 3.063 -15.755 1.00 49.41 107 SER A N 1
ATOM 837 C CA . SER A 1 107 ? 30.661 1.808 -15.167 1.00 49.41 107 SER A CA 1
ATOM 838 C C . SER A 1 107 ? 30.079 1.502 -13.781 1.00 49.41 107 SER A C 1
ATOM 840 O O . SER A 1 107 ? 30.177 0.373 -13.310 1.00 49.41 107 SER A O 1
ATOM 842 N N . GLU A 1 108 ? 29.437 2.490 -13.153 1.00 44.38 108 GLU A N 1
ATOM 843 C CA . GLU A 1 108 ? 28.928 2.434 -11.779 1.00 44.38 108 GLU A CA 1
ATOM 844 C C . GLU A 1 108 ? 27.400 2.243 -11.696 1.00 44.38 108 GLU A C 1
ATOM 846 O O . GLU A 1 108 ? 26.810 2.282 -10.611 1.00 44.38 108 GLU A O 1
ATOM 851 N N . THR A 1 109 ? 26.725 2.062 -12.835 1.00 39.56 109 THR A N 1
ATOM 852 C CA . THR A 1 109 ? 25.271 1.834 -12.891 1.00 39.56 109 THR A CA 1
ATOM 853 C C . THR A 1 109 ? 24.951 0.338 -12.840 1.00 39.56 109 THR A C 1
ATOM 855 O O . THR A 1 109 ? 25.358 -0.419 -13.719 1.00 39.56 109 THR A O 1
ATOM 858 N N . HIS A 1 110 ? 24.182 -0.100 -11.832 1.00 40.09 110 HIS A N 1
ATOM 859 C CA . HIS A 1 110 ? 23.799 -1.505 -11.644 1.00 40.09 110 HIS A CA 1
ATOM 860 C C . HIS A 1 110 ? 22.273 -1.704 -11.613 1.00 40.09 110 HIS A C 1
ATOM 862 O O . HIS A 1 110 ? 21.604 -1.562 -10.591 1.00 40.09 110 HIS A O 1
ATOM 868 N N . ILE A 1 111 ? 21.682 -2.103 -12.736 1.00 42.75 111 ILE A N 1
ATOM 869 C CA . ILE A 1 111 ? 20.237 -2.361 -12.807 1.00 42.75 111 ILE A CA 1
ATOM 870 C C . ILE A 1 111 ? 19.975 -3.844 -12.49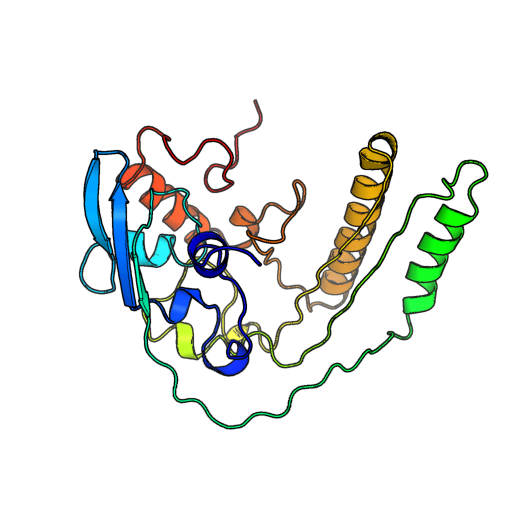9 1.00 42.75 111 ILE A C 1
ATOM 872 O O . ILE A 1 111 ? 20.377 -4.719 -13.262 1.00 42.75 111 ILE A O 1
ATOM 876 N N . MET A 1 112 ? 19.287 -4.132 -11.386 1.00 41.62 112 MET A N 1
ATOM 877 C CA . MET A 1 112 ? 18.937 -5.495 -10.958 1.00 41.62 112 MET A CA 1
ATOM 878 C C . MET A 1 112 ? 17.424 -5.729 -11.027 1.00 41.62 112 MET A C 1
ATOM 880 O O . MET A 1 112 ? 16.703 -5.515 -10.057 1.00 41.62 112 MET A O 1
ATOM 884 N N . LEU A 1 113 ? 16.927 -6.245 -12.150 1.00 45.38 113 LEU A N 1
ATOM 885 C CA . LEU A 1 113 ? 15.514 -6.604 -12.268 1.00 45.38 113 LEU A CA 1
ATOM 886 C C . LEU A 1 113 ? 15.235 -7.950 -11.573 1.00 45.38 113 LEU A C 1
ATOM 888 O O . LEU A 1 113 ? 15.678 -8.999 -12.036 1.00 45.38 113 LEU A O 1
ATOM 892 N N . SER A 1 114 ? 14.483 -7.924 -10.469 1.00 46.69 114 SER A N 1
ATOM 893 C CA . SER A 1 114 ? 14.014 -9.132 -9.779 1.00 46.69 114 SER A CA 1
ATOM 894 C C . SER A 1 114 ? 12.542 -9.375 -10.095 1.00 46.69 114 SER A C 1
ATOM 896 O O . SER A 1 114 ? 11.677 -8.598 -9.701 1.00 46.69 114 SER A O 1
ATOM 898 N N . ILE A 1 115 ? 12.248 -10.461 -10.810 1.00 48.94 115 ILE A N 1
ATOM 899 C CA . ILE A 1 115 ? 10.876 -10.884 -11.100 1.00 48.94 115 ILE A CA 1
ATOM 900 C C . ILE A 1 115 ? 10.585 -12.114 -10.247 1.00 48.94 115 ILE A C 1
ATOM 902 O O . ILE A 1 115 ? 11.140 -13.189 -10.465 1.00 48.94 115 ILE A O 1
ATOM 906 N N . GLY A 1 116 ? 9.720 -11.954 -9.251 1.00 46.84 116 GLY A N 1
ATOM 907 C CA . GLY A 1 116 ? 9.239 -13.060 -8.435 1.00 46.84 116 GLY A CA 1
ATOM 908 C C . GLY A 1 116 ? 7.870 -13.521 -8.911 1.00 46.84 116 GLY A C 1
ATOM 909 O O . GLY A 1 116 ? 6.882 -12.837 -8.665 1.00 46.84 116 GLY A O 1
ATOM 910 N N . TYR A 1 117 ? 7.784 -14.700 -9.530 1.00 41.31 117 TYR A N 1
ATOM 911 C CA . TYR A 1 117 ? 6.516 -15.426 -9.579 1.00 41.31 117 TYR A CA 1
ATOM 912 C C . TYR A 1 117 ? 6.398 -16.257 -8.310 1.00 41.31 117 TYR A C 1
ATOM 914 O O . TYR A 1 117 ? 7.207 -17.144 -8.040 1.00 41.31 117 TYR A O 1
ATOM 922 N N . THR A 1 118 ? 5.365 -15.990 -7.531 1.00 41.91 118 THR A N 1
ATOM 923 C CA . THR A 1 118 ? 4.928 -16.925 -6.511 1.00 41.91 118 THR A CA 1
ATOM 924 C C . THR A 1 118 ? 3.429 -17.055 -6.677 1.00 41.91 118 THR A C 1
ATOM 926 O O . THR A 1 118 ? 2.716 -16.054 -6.639 1.00 41.91 118 THR A O 1
ATOM 929 N N . ALA A 1 119 ? 2.934 -18.281 -6.839 1.00 39.81 119 ALA A N 1
ATOM 930 C CA . ALA A 1 119 ? 1.499 -18.592 -6.882 1.00 39.81 119 ALA A CA 1
ATOM 931 C C . ALA A 1 119 ? 0.775 -18.282 -5.545 1.00 39.81 119 ALA A C 1
ATOM 933 O O . ALA A 1 119 ? -0.330 -18.745 -5.289 1.00 39.81 119 ALA A O 1
ATOM 934 N N . THR A 1 120 ? 1.437 -17.534 -4.664 1.00 42.31 120 THR A N 1
ATOM 935 C CA . THR A 1 120 ? 1.257 -17.485 -3.215 1.00 42.31 120 THR A CA 1
ATOM 936 C C . THR A 1 120 ? 0.829 -16.090 -2.756 1.00 42.31 120 THR A C 1
ATOM 938 O O . THR A 1 120 ? 0.578 -15.891 -1.569 1.00 42.31 120 THR A O 1
ATOM 941 N N . TYR A 1 121 ? 0.741 -15.107 -3.656 1.00 46.09 121 TYR A N 1
ATOM 942 C CA . TYR A 1 121 ? 0.194 -13.802 -3.309 1.00 46.09 121 TYR A CA 1
ATOM 943 C C . TYR A 1 121 ? -1.321 -13.814 -3.508 1.00 46.09 121 TYR A C 1
ATOM 945 O O . TYR A 1 121 ? -1.814 -13.885 -4.627 1.00 46.09 121 TYR A O 1
ATOM 953 N N . MET A 1 122 ? -2.031 -13.705 -2.381 1.00 49.44 122 MET A N 1
ATOM 954 C CA . MET A 1 122 ? -3.438 -13.313 -2.295 1.00 49.44 122 MET A CA 1
ATOM 955 C C . MET A 1 122 ? -4.472 -14.357 -2.749 1.00 49.44 122 MET A C 1
ATOM 957 O O . MET A 1 122 ? -5.083 -14.248 -3.804 1.00 49.44 122 MET A O 1
ATOM 961 N N . GLN A 1 123 ? -4.793 -15.311 -1.867 1.00 46.75 123 GLN A N 1
ATOM 962 C CA . GLN A 1 123 ? -6.191 -15.744 -1.749 1.00 46.75 123 GLN A CA 1
ATOM 963 C C . GLN A 1 123 ? -6.909 -14.723 -0.857 1.00 46.75 123 GLN A C 1
ATOM 965 O O . GLN A 1 123 ? -6.926 -14.864 0.363 1.00 46.75 123 GLN A O 1
ATOM 970 N N . LEU A 1 124 ? -7.507 -13.693 -1.463 1.00 52.12 124 LEU A N 1
ATOM 971 C CA . LEU A 1 124 ? -8.200 -12.581 -0.779 1.00 52.12 124 LEU A CA 1
ATOM 972 C C . LEU A 1 124 ? -9.514 -12.990 -0.071 1.00 52.12 124 LEU A C 1
ATOM 974 O O . LEU A 1 124 ? -10.351 -12.155 0.264 1.00 52.12 124 LEU A O 1
ATOM 978 N N . GLY A 1 125 ? -9.747 -14.290 0.143 1.00 49.41 125 GLY A N 1
ATOM 979 C CA . GLY A 1 125 ? -11.007 -14.833 0.665 1.00 49.41 125 GLY A CA 1
ATOM 980 C C . GLY A 1 125 ? -11.239 -14.579 2.157 1.00 49.41 125 GLY A C 1
ATOM 981 O O . GLY A 1 125 ? -12.369 -14.327 2.565 1.00 49.41 125 GLY A O 1
ATOM 982 N N . ALA A 1 126 ? -10.186 -14.606 2.981 1.00 51.41 126 ALA A N 1
ATOM 983 C CA . ALA A 1 126 ? -10.307 -14.437 4.438 1.00 51.41 126 ALA A CA 1
ATOM 984 C C . ALA A 1 126 ? -10.602 -12.983 4.863 1.00 51.41 126 ALA A C 1
ATOM 986 O O . ALA A 1 126 ? -11.109 -12.734 5.959 1.00 51.41 126 ALA A O 1
ATOM 987 N N . ALA A 1 127 ? -10.290 -12.032 3.985 1.00 52.97 127 ALA A N 1
ATOM 988 C CA . ALA A 1 127 ? -10.402 -10.597 4.180 1.00 52.97 127 ALA A CA 1
ATOM 989 C C . ALA A 1 127 ? -11.838 -10.065 4.300 1.00 52.97 127 ALA A C 1
ATOM 991 O O . ALA A 1 127 ? -12.120 -9.200 5.137 1.00 52.97 127 ALA A O 1
ATOM 992 N N . LEU A 1 128 ? -12.744 -10.557 3.448 1.00 56.16 128 LEU A N 1
ATOM 993 C CA . LEU A 1 128 ? -14.104 -10.019 3.332 1.00 56.16 128 LEU A CA 1
ATOM 994 C C . LEU A 1 128 ? -14.954 -10.313 4.573 1.00 56.16 128 LEU A C 1
ATOM 996 O O . LEU A 1 128 ? -15.781 -9.493 4.959 1.00 56.16 128 LEU A O 1
ATOM 1000 N N . SER A 1 129 ? -14.707 -11.432 5.257 1.00 57.78 129 SER A N 1
ATOM 1001 C CA . SER A 1 129 ? -15.435 -11.795 6.478 1.00 57.78 129 SER A CA 1
ATOM 1002 C C . SER A 1 129 ? -14.952 -11.066 7.741 1.00 57.78 129 SER A C 1
ATOM 1004 O O . SER A 1 129 ? -15.520 -11.282 8.806 1.00 57.78 129 SER A O 1
ATOM 1006 N N . GLN A 1 130 ? -13.896 -10.242 7.665 1.00 61.75 130 GLN A N 1
ATOM 1007 C CA . GLN A 1 130 ? -13.248 -9.596 8.825 1.00 61.75 130 GLN A CA 1
ATOM 1008 C C . GLN A 1 130 ? -13.236 -8.055 8.748 1.00 61.75 130 GLN A C 1
ATOM 1010 O O . GLN A 1 130 ? -12.312 -7.403 9.244 1.00 61.75 130 GLN A O 1
ATOM 1015 N N . GLY A 1 131 ? -14.245 -7.465 8.099 1.00 64.12 131 GLY A N 1
ATOM 1016 C CA . GLY A 1 131 ? -14.429 -6.008 8.014 1.00 64.12 131 GLY A CA 1
ATOM 1017 C C . GLY A 1 131 ? -13.699 -5.315 6.855 1.00 64.12 131 GLY A C 1
ATOM 1018 O O . GLY A 1 131 ? -13.825 -4.102 6.693 1.00 64.12 131 GLY A O 1
ATOM 1019 N N . GLY A 1 132 ? -12.982 -6.070 6.015 1.00 74.31 132 GLY A N 1
ATOM 1020 C CA . GLY A 1 132 ? -12.357 -5.564 4.792 1.00 74.31 132 GLY A CA 1
ATOM 1021 C C . GLY A 1 132 ? -11.153 -4.638 5.012 1.00 74.31 132 GLY A C 1
ATOM 1022 O O . GLY A 1 132 ? -10.595 -4.538 6.110 1.00 74.31 132 GLY A O 1
ATOM 1023 N N . ASN A 1 133 ? -10.725 -3.989 3.927 1.00 78.31 133 ASN A N 1
ATOM 1024 C CA . ASN A 1 133 ? -9.624 -3.027 3.884 1.00 78.31 133 ASN A CA 1
ATOM 1025 C C . ASN A 1 133 ? -9.891 -1.957 2.801 1.00 78.31 133 ASN A C 1
ATOM 1027 O O . ASN A 1 133 ? -10.975 -1.934 2.219 1.00 78.31 133 ASN A O 1
ATOM 1031 N N . VAL A 1 134 ? -8.923 -1.073 2.556 1.00 81.94 134 VAL A N 1
ATOM 1032 C CA . VAL A 1 134 ? -8.981 -0.080 1.462 1.00 81.94 134 VAL A CA 1
ATOM 1033 C C . VAL A 1 134 ? -8.110 -0.452 0.257 1.00 81.94 134 VAL A C 1
ATOM 1035 O O . VAL A 1 134 ? -7.896 0.375 -0.621 1.00 81.94 134 VAL A O 1
ATOM 1038 N N . LEU A 1 135 ? -7.551 -1.659 0.225 1.00 78.12 135 LEU A N 1
ATOM 1039 C CA . LEU A 1 135 ? -6.782 -2.164 -0.908 1.00 78.12 135 LEU A CA 1
ATOM 1040 C C . LEU A 1 135 ? -7.787 -2.725 -1.926 1.00 78.12 135 LEU A C 1
ATOM 1042 O O . LEU A 1 135 ? -8.680 -3.483 -1.573 1.00 78.12 135 LEU A O 1
ATOM 1046 N N . GLY A 1 136 ? -7.671 -2.310 -3.185 1.00 78.44 136 GLY A N 1
ATOM 1047 C CA . GLY A 1 136 ? -8.637 -2.656 -4.238 1.00 78.44 136 GLY A CA 1
ATOM 1048 C C . GLY A 1 136 ? -8.853 -4.156 -4.512 1.00 78.44 136 GLY A C 1
ATOM 1049 O O . GLY A 1 136 ? -10.007 -4.531 -4.710 1.00 78.44 136 GLY A O 1
ATOM 1050 N N . PRO A 1 137 ? -7.805 -5.008 -4.543 1.00 78.44 137 PRO A N 1
ATOM 1051 C CA . PRO A 1 137 ? -7.950 -6.410 -4.933 1.00 78.44 137 PRO A CA 1
ATOM 1052 C C . PRO A 1 137 ? -8.910 -7.216 -4.045 1.00 78.44 137 PRO A C 1
ATOM 1054 O O . PRO A 1 137 ? -8.887 -7.087 -2.821 1.00 78.44 137 PRO A O 1
ATOM 1057 N N . GLY A 1 138 ? -9.686 -8.115 -4.658 1.00 71.44 138 GLY A N 1
ATOM 1058 C CA . GLY A 1 138 ? -10.579 -9.065 -3.987 1.00 71.44 138 GLY A CA 1
ATOM 1059 C C . GLY A 1 138 ? -10.494 -10.506 -4.527 1.00 71.44 138 GLY A C 1
ATOM 1060 O O . GLY A 1 138 ? -9.769 -10.790 -5.477 1.00 71.44 138 GLY A O 1
ATOM 1061 N N . PRO A 1 139 ? -11.247 -11.462 -3.942 1.00 65.06 139 PRO A N 1
ATOM 1062 C CA . PRO A 1 139 ? -11.225 -12.874 -4.356 1.00 65.06 139 PRO A CA 1
ATOM 1063 C C . PRO A 1 139 ? -11.564 -13.120 -5.829 1.00 65.06 139 PRO A C 1
ATOM 1065 O O . PRO A 1 139 ? -11.125 -14.116 -6.399 1.00 65.06 139 PRO A O 1
ATOM 1068 N N . SER A 1 140 ? -12.370 -12.239 -6.426 1.00 68.94 140 SER A N 1
ATOM 1069 C CA . SER A 1 140 ? -12.792 -12.317 -7.826 1.00 68.94 140 SER A CA 1
ATOM 1070 C C . SER A 1 140 ? -11.652 -12.092 -8.816 1.00 68.94 140 SER A C 1
ATOM 1072 O O . SER A 1 140 ? -11.767 -12.537 -9.953 1.00 68.94 140 SER A O 1
ATOM 1074 N N . ASP A 1 141 ? -10.559 -11.452 -8.392 1.00 69.94 141 ASP A N 1
ATOM 1075 C CA . ASP A 1 141 ? -9.403 -11.175 -9.253 1.00 69.94 141 ASP A CA 1
ATOM 1076 C C . ASP A 1 141 ? -8.510 -12.413 -9.454 1.00 69.94 141 ASP A C 1
ATOM 1078 O O . ASP A 1 141 ? -7.599 -12.410 -10.281 1.00 69.94 141 ASP A O 1
ATOM 1082 N N . GLY A 1 142 ? -8.785 -13.500 -8.724 1.00 63.59 142 GLY A N 1
ATOM 1083 C CA . GLY A 1 142 ? -8.027 -14.741 -8.815 1.00 63.59 142 GLY A CA 1
ATOM 1084 C C . GLY A 1 142 ? -6.611 -14.627 -8.228 1.00 63.59 142 GLY A C 1
ATOM 1085 O O . GLY A 1 142 ? -6.319 -13.715 -7.454 1.00 63.59 142 GLY A O 1
ATOM 1086 N N . PRO A 1 143 ? -5.720 -15.591 -8.522 1.00 66.69 143 PRO A N 1
ATOM 1087 C CA . PRO A 1 143 ? -4.338 -15.535 -8.058 1.00 66.69 143 PRO A CA 1
ATOM 1088 C C . PRO A 1 143 ? -3.576 -14.406 -8.763 1.00 66.69 143 PRO A C 1
ATOM 1090 O O . PRO A 1 143 ? -3.529 -14.359 -9.992 1.00 66.69 143 PRO A O 1
ATOM 1093 N N . LEU A 1 144 ? -2.926 -13.534 -7.989 1.00 67.06 144 LEU A N 1
ATOM 1094 C CA . LEU A 1 144 ? -2.212 -12.369 -8.514 1.00 67.06 144 LEU A CA 1
ATOM 1095 C C . LEU A 1 144 ? -0.694 -12.532 -8.441 1.00 67.06 144 LEU A C 1
ATOM 1097 O O . LEU A 1 144 ? -0.145 -13.130 -7.514 1.00 67.06 144 LEU A O 1
ATOM 1101 N N . VAL A 1 145 ? -0.001 -11.929 -9.406 1.00 69.75 145 VAL A N 1
ATOM 1102 C CA . VAL A 1 145 ? 1.462 -11.821 -9.421 1.00 69.75 145 VAL A CA 1
ATOM 1103 C C . VAL A 1 145 ? 1.844 -10.375 -9.139 1.00 69.75 145 VAL A C 1
ATOM 1105 O O . VAL A 1 145 ? 1.498 -9.474 -9.896 1.00 69.75 145 VAL A O 1
ATOM 1108 N N . SER A 1 146 ? 2.578 -10.149 -8.049 1.00 73.12 146 SER A N 1
ATOM 1109 C CA . SER A 1 146 ? 3.143 -8.834 -7.741 1.00 73.12 146 SER A CA 1
ATOM 1110 C C . SER A 1 146 ? 4.505 -8.690 -8.409 1.00 73.12 146 SER A C 1
ATOM 1112 O O . SER A 1 146 ? 5.405 -9.489 -8.159 1.00 73.12 146 SER A O 1
ATOM 1114 N N . ILE A 1 147 ? 4.684 -7.629 -9.192 1.00 76.62 147 ILE A N 1
ATOM 1115 C CA . ILE A 1 147 ? 5.956 -7.305 -9.842 1.00 76.62 147 ILE A CA 1
ATOM 1116 C C . ILE A 1 147 ? 6.606 -6.144 -9.091 1.00 76.62 147 ILE A C 1
ATOM 1118 O O . ILE A 1 147 ? 5.975 -5.114 -8.859 1.00 76.62 147 ILE A O 1
ATOM 1122 N N . LEU A 1 148 ? 7.867 -6.321 -8.696 1.00 76.50 148 LEU A N 1
ATOM 1123 C CA . LEU A 1 148 ? 8.662 -5.306 -8.011 1.00 76.50 148 LEU A CA 1
ATOM 1124 C C . LEU A 1 148 ? 9.945 -5.051 -8.803 1.00 76.50 148 LEU A C 1
ATOM 1126 O O . LEU A 1 148 ? 10.853 -5.875 -8.788 1.00 76.50 148 LEU A O 1
ATOM 1130 N N . ALA A 1 149 ? 10.039 -3.893 -9.452 1.00 76.06 149 ALA A N 1
ATOM 1131 C CA . ALA A 1 149 ? 11.305 -3.423 -9.997 1.00 76.06 149 ALA A CA 1
ATOM 1132 C C . ALA A 1 149 ? 12.153 -2.831 -8.863 1.00 76.06 149 ALA A C 1
ATOM 1134 O O . ALA A 1 149 ? 11.689 -1.986 -8.099 1.00 76.06 149 ALA A O 1
ATOM 1135 N N . PHE A 1 150 ? 13.395 -3.287 -8.750 1.00 73.75 150 PHE A N 1
ATOM 1136 C CA . PHE A 1 150 ? 14.366 -2.790 -7.785 1.00 73.75 150 PHE A CA 1
ATOM 1137 C C . PHE A 1 150 ? 15.608 -2.338 -8.548 1.00 73.75 150 PHE A C 1
ATOM 1139 O O . PHE A 1 150 ? 16.024 -2.992 -9.495 1.00 73.75 150 PHE A O 1
ATOM 1146 N N . THR A 1 151 ? 16.210 -1.222 -8.165 1.00 70.81 151 THR A N 1
ATOM 1147 C CA . THR A 1 151 ? 17.454 -0.750 -8.781 1.00 70.81 151 THR A CA 1
ATOM 1148 C C . THR A 1 151 ? 18.392 -0.224 -7.708 1.00 70.81 151 THR A C 1
ATOM 1150 O O . THR A 1 151 ? 17.964 0.242 -6.651 1.00 70.81 151 THR A O 1
ATOM 1153 N N . CYS A 1 152 ? 19.693 -0.331 -7.963 1.00 71.12 152 CYS A N 1
ATOM 1154 C CA . CYS A 1 152 ? 20.729 0.257 -7.126 1.00 71.12 152 CYS A CA 1
ATOM 1155 C C . CYS A 1 152 ? 21.710 1.002 -8.015 1.00 71.12 152 CYS A C 1
ATOM 1157 O O . CYS A 1 152 ? 22.121 0.514 -9.057 1.00 71.12 152 CYS A O 1
ATOM 1159 N N . TRP A 1 153 ? 22.125 2.183 -7.601 1.00 79.75 153 TRP A N 1
ATOM 1160 C CA . TRP A 1 153 ? 23.119 2.938 -8.344 1.00 79.75 153 TRP A CA 1
ATOM 1161 C C . TRP A 1 153 ? 23.930 3.784 -7.381 1.00 79.75 153 TRP A C 1
ATOM 1163 O O . TRP A 1 153 ? 23.483 4.055 -6.264 1.00 79.75 153 TRP A O 1
ATOM 1173 N N . GLN A 1 154 ? 25.143 4.143 -7.791 1.00 75.12 154 GLN A N 1
ATOM 1174 C CA . GLN A 1 154 ? 26.066 4.865 -6.918 1.00 75.12 154 GLN A CA 1
ATOM 1175 C C . GLN A 1 154 ? 26.000 6.380 -7.116 1.00 75.12 154 GLN A C 1
ATOM 1177 O O . GLN A 1 154 ? 25.929 7.123 -6.138 1.00 75.12 154 GLN A O 1
ATOM 1182 N N . ASN A 1 155 ? 25.988 6.844 -8.368 1.00 80.25 155 ASN A N 1
ATOM 1183 C CA . ASN A 1 155 ? 26.079 8.270 -8.678 1.00 80.25 155 ASN A CA 1
ATOM 1184 C C . ASN A 1 155 ? 24.713 8.946 -8.615 1.00 80.25 155 ASN A C 1
ATOM 1186 O O . ASN A 1 155 ? 23.761 8.526 -9.271 1.00 80.25 155 ASN A O 1
ATOM 1190 N N . LYS A 1 156 ? 24.606 10.050 -7.878 1.00 86.00 156 LYS A N 1
ATOM 1191 C CA . LYS A 1 156 ? 23.347 10.798 -7.760 1.00 86.00 156 LYS A CA 1
ATOM 1192 C C . LYS A 1 156 ? 22.850 11.306 -9.122 1.00 86.00 156 LYS A C 1
ATOM 1194 O O . LYS A 1 156 ? 21.644 11.416 -9.328 1.00 86.00 156 LYS A O 1
ATOM 1199 N N . GLU A 1 157 ? 23.772 11.578 -10.037 1.00 90.19 157 GLU A N 1
ATOM 1200 C CA . GLU A 1 157 ? 23.547 12.109 -11.381 1.00 90.19 157 GLU A CA 1
ATOM 1201 C C . GLU A 1 157 ? 22.792 11.128 -12.292 1.00 90.19 157 GLU A C 1
ATOM 1203 O O . GLU A 1 157 ? 22.140 11.555 -13.242 1.00 90.19 157 GLU A O 1
ATOM 1208 N N . ASP A 1 158 ? 22.823 9.826 -11.992 1.00 83.56 158 ASP A N 1
ATOM 1209 C CA . ASP A 1 158 ? 22.133 8.804 -12.788 1.00 83.56 158 ASP A CA 1
ATOM 1210 C C . ASP A 1 158 ? 20.646 8.644 -12.404 1.00 83.56 158 ASP A C 1
ATOM 1212 O O . ASP A 1 158 ? 19.927 7.863 -13.029 1.00 83.56 158 ASP A O 1
ATOM 1216 N N . TYR A 1 159 ? 20.151 9.411 -11.418 1.00 85.12 159 TYR A N 1
ATOM 1217 C CA . TYR A 1 159 ? 18.771 9.320 -10.922 1.00 85.12 159 TYR A CA 1
ATOM 1218 C C . TYR A 1 159 ? 17.720 9.431 -12.032 1.00 85.12 159 TYR A C 1
ATOM 1220 O O . TYR A 1 159 ? 16.839 8.579 -12.118 1.00 85.12 159 TYR A O 1
ATOM 1228 N N . GLU A 1 160 ? 17.797 10.466 -12.875 1.00 88.50 160 GLU A N 1
ATOM 1229 C CA . GLU A 1 160 ? 16.767 10.728 -13.892 1.00 88.50 160 GLU A CA 1
ATOM 1230 C C . GLU A 1 160 ? 16.707 9.603 -14.928 1.00 88.50 160 GLU A C 1
ATOM 1232 O O . GLU A 1 160 ? 15.624 9.095 -15.215 1.00 88.50 160 GLU A O 1
ATOM 1237 N N . LYS A 1 161 ? 17.875 9.137 -15.389 1.00 85.31 161 LYS A N 1
ATOM 1238 C CA . LYS A 1 161 ? 17.993 8.022 -16.338 1.00 85.31 161 LYS A CA 1
ATOM 1239 C C . LYS A 1 161 ? 17.393 6.737 -15.769 1.00 85.31 161 LYS A C 1
ATOM 1241 O O . LYS A 1 161 ? 16.658 6.028 -16.449 1.00 85.31 161 LYS A O 1
ATOM 1246 N N . ILE A 1 162 ? 17.694 6.431 -14.507 1.00 83.56 162 ILE A N 1
ATOM 1247 C CA . ILE A 1 162 ? 17.210 5.214 -13.847 1.00 83.56 162 ILE A CA 1
ATOM 1248 C C . ILE A 1 162 ? 15.705 5.296 -13.588 1.00 83.56 162 ILE A C 1
ATOM 1250 O O . ILE A 1 162 ? 14.997 4.310 -13.794 1.00 83.56 162 ILE A O 1
ATOM 1254 N N . ALA A 1 163 ? 15.205 6.456 -13.159 1.00 85.25 163 ALA A N 1
ATOM 1255 C CA . ALA A 1 163 ? 13.779 6.670 -12.945 1.00 85.25 163 ALA A CA 1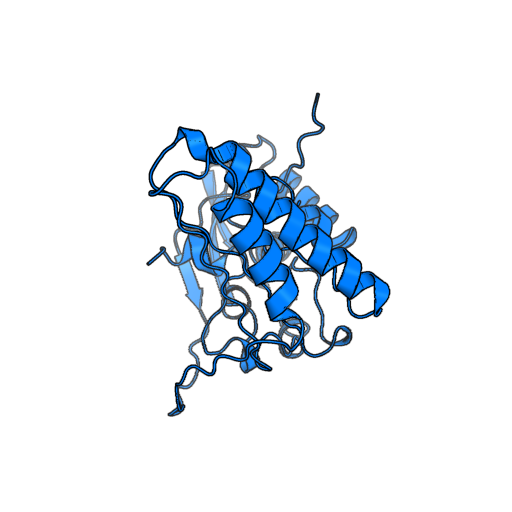
ATOM 1256 C C . ALA A 1 163 ? 12.982 6.518 -14.252 1.00 85.25 163 ALA A C 1
ATOM 1258 O O . ALA A 1 163 ? 11.923 5.889 -14.248 1.00 85.25 163 ALA A O 1
ATOM 1259 N N . GLU A 1 164 ? 13.502 7.045 -15.364 1.00 86.06 164 GLU A N 1
ATOM 1260 C CA . GLU A 1 164 ? 12.911 6.888 -16.696 1.00 86.06 164 GLU A CA 1
ATOM 1261 C C . GLU A 1 164 ? 12.916 5.422 -17.147 1.00 86.06 164 GLU A C 1
ATOM 1263 O O . GLU A 1 164 ? 11.855 4.885 -17.465 1.00 86.06 164 GLU A O 1
ATOM 1268 N N . ALA A 1 165 ? 14.054 4.729 -17.047 1.00 83.94 165 ALA A N 1
ATOM 1269 C CA . ALA A 1 165 ? 14.157 3.319 -17.423 1.00 83.94 165 ALA A CA 1
ATOM 1270 C C . ALA A 1 165 ? 13.189 2.417 -16.630 1.00 83.94 165 ALA A C 1
ATOM 1272 O O . ALA A 1 165 ? 12.527 1.546 -17.197 1.00 83.94 165 ALA A O 1
ATOM 1273 N N . ILE A 1 166 ? 13.057 2.625 -15.313 1.00 85.06 166 ILE A N 1
ATOM 1274 C CA . ILE A 1 166 ? 12.106 1.861 -14.486 1.00 85.06 166 ILE A CA 1
ATOM 1275 C C . ILE A 1 166 ? 10.666 2.165 -14.892 1.00 85.06 166 ILE A C 1
ATOM 1277 O O . ILE A 1 166 ? 9.847 1.244 -14.953 1.00 85.06 166 ILE A O 1
ATOM 1281 N N . ARG A 1 167 ? 10.344 3.437 -15.159 1.00 87.56 167 ARG A N 1
ATOM 1282 C CA . ARG A 1 167 ? 9.009 3.834 -15.613 1.00 87.56 167 ARG A CA 1
ATOM 1283 C C . ARG A 1 167 ? 8.650 3.116 -16.907 1.00 87.56 167 ARG A C 1
ATOM 1285 O O . ARG A 1 167 ? 7.604 2.476 -16.955 1.00 87.56 167 ARG A O 1
ATOM 1292 N N . GLU A 1 168 ? 9.531 3.145 -17.903 1.00 84.69 168 GLU A N 1
ATOM 1293 C CA . GLU A 1 168 ? 9.307 2.473 -19.185 1.00 84.69 168 GLU A CA 1
ATOM 1294 C C . GLU A 1 168 ? 9.077 0.966 -19.021 1.00 84.69 168 GLU A C 1
ATOM 1296 O O . GLU A 1 168 ? 8.144 0.419 -19.614 1.00 84.69 168 GLU A O 1
ATOM 1301 N N . VAL A 1 169 ? 9.877 0.298 -18.181 1.00 82.56 169 VAL A N 1
ATOM 1302 C CA . VAL A 1 169 ? 9.726 -1.137 -17.895 1.00 82.56 169 VAL A CA 1
ATOM 1303 C C . VAL A 1 169 ? 8.370 -1.434 -17.252 1.00 82.56 169 VAL A C 1
ATOM 1305 O O . VAL A 1 169 ? 7.668 -2.343 -17.699 1.00 82.56 169 VAL A O 1
ATOM 1308 N N . ILE A 1 170 ? 7.978 -0.678 -16.223 1.00 86.19 170 ILE A N 1
ATOM 1309 C CA . ILE A 1 170 ? 6.699 -0.881 -15.529 1.00 86.19 170 ILE A CA 1
ATOM 1310 C C . ILE A 1 170 ? 5.516 -0.606 -16.461 1.00 86.19 170 ILE A C 1
ATOM 1312 O O . ILE A 1 170 ? 4.587 -1.408 -16.515 1.00 86.19 170 ILE A O 1
ATOM 1316 N N . GLU A 1 171 ? 5.553 0.480 -17.232 1.00 88.44 171 GLU A N 1
ATOM 1317 C CA . GLU A 1 171 ? 4.487 0.802 -18.180 1.00 88.44 171 GLU A CA 1
ATOM 1318 C C . GLU A 1 171 ? 4.393 -0.216 -19.322 1.00 88.44 171 GLU A C 1
ATOM 1320 O O . GLU A 1 171 ? 3.297 -0.515 -19.793 1.00 88.44 171 GLU A O 1
ATOM 1325 N N . ALA A 1 172 ? 5.517 -0.775 -19.779 1.00 85.06 172 ALA A N 1
ATOM 1326 C CA . ALA A 1 172 ? 5.514 -1.840 -20.777 1.00 85.06 172 ALA A CA 1
ATOM 1327 C C . ALA A 1 172 ? 4.853 -3.117 -20.240 1.00 85.06 172 ALA A C 1
ATOM 1329 O O . ALA A 1 172 ? 4.060 -3.736 -20.948 1.00 85.06 172 ALA A O 1
ATOM 1330 N N . ILE A 1 173 ? 5.133 -3.477 -18.984 1.00 83.56 173 ILE A N 1
ATOM 1331 C CA . ILE A 1 173 ? 4.485 -4.599 -18.295 1.00 83.56 173 ILE A CA 1
ATOM 1332 C C . ILE A 1 173 ? 2.981 -4.347 -18.153 1.00 83.56 173 ILE A C 1
ATOM 1334 O O . ILE A 1 173 ? 2.185 -5.232 -18.461 1.00 83.56 173 ILE A O 1
ATOM 1338 N N . ASP A 1 174 ? 2.586 -3.140 -17.743 1.00 86.81 174 ASP A N 1
ATOM 1339 C CA . ASP A 1 174 ? 1.174 -2.769 -17.624 1.00 86.81 174 ASP A CA 1
ATOM 1340 C C . ASP A 1 174 ? 0.457 -2.856 -18.979 1.00 86.81 174 ASP A C 1
ATOM 1342 O O . ASP A 1 174 ? -0.625 -3.439 -19.069 1.00 86.81 174 ASP A O 1
ATOM 1346 N N . ARG A 1 175 ? 1.072 -2.339 -20.054 1.00 88.69 175 ARG A N 1
ATOM 1347 C CA . ARG A 1 175 ? 0.533 -2.432 -21.421 1.00 88.69 175 ARG A CA 1
ATOM 1348 C C . ARG A 1 175 ? 0.376 -3.881 -21.882 1.00 88.69 175 ARG A C 1
ATOM 1350 O O . ARG A 1 175 ? -0.672 -4.221 -22.430 1.00 88.69 175 ARG A O 1
ATOM 1357 N N . ASP A 1 176 ? 1.372 -4.737 -21.647 1.00 86.06 176 ASP A N 1
ATOM 1358 C CA . ASP A 1 176 ? 1.295 -6.161 -22.002 1.00 86.06 176 ASP A CA 1
ATOM 1359 C C . ASP A 1 176 ? 0.175 -6.867 -21.220 1.00 86.06 176 ASP A C 1
ATOM 1361 O O . ASP A 1 176 ? -0.670 -7.527 -21.828 1.00 86.06 176 ASP A O 1
ATOM 1365 N N . ALA A 1 177 ? 0.079 -6.646 -19.906 1.00 84.00 177 ALA A N 1
ATOM 1366 C CA . ALA A 1 177 ? -0.980 -7.222 -19.078 1.00 84.00 177 ALA A CA 1
ATOM 1367 C C . ALA A 1 177 ? -2.384 -6.767 -19.517 1.00 84.00 177 ALA A C 1
ATOM 1369 O O . ALA A 1 177 ? -3.314 -7.576 -19.560 1.00 84.00 177 ALA A O 1
ATOM 1370 N N . VAL A 1 178 ? -2.547 -5.488 -19.884 1.00 90.19 178 VAL A N 1
ATOM 1371 C CA . VAL A 1 178 ? -3.806 -4.964 -20.439 1.00 90.19 178 VAL A CA 1
ATOM 1372 C C . VAL A 1 178 ? -4.124 -5.636 -21.772 1.00 90.19 178 VAL A C 1
ATOM 1374 O O . VAL A 1 178 ? -5.249 -6.092 -21.962 1.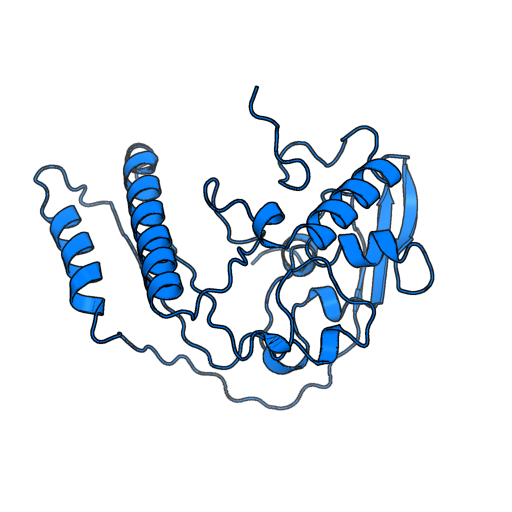00 90.19 178 VAL A O 1
ATOM 1377 N N . SER A 1 179 ? -3.140 -5.770 -22.668 1.00 89.44 179 SER A N 1
ATOM 1378 C CA . SER A 1 179 ? -3.334 -6.401 -23.983 1.00 89.44 179 SER A CA 1
ATOM 1379 C C . SER A 1 179 ? -3.777 -7.867 -23.894 1.00 89.44 179 SER A C 1
ATOM 1381 O O . SER A 1 179 ? -4.477 -8.358 -24.777 1.00 89.44 179 SER A O 1
ATOM 1383 N N . ARG A 1 180 ? -3.410 -8.556 -22.806 1.00 88.00 180 ARG A N 1
ATOM 1384 C CA . ARG A 1 180 ? -3.784 -9.950 -22.526 1.00 88.00 180 ARG A CA 1
ATOM 1385 C C . ARG A 1 180 ? -5.073 -10.088 -21.715 1.00 88.00 180 ARG A C 1
ATOM 1387 O O . ARG A 1 180 ? -5.502 -11.211 -21.473 1.00 88.00 180 ARG A O 1
ATOM 1394 N N . GLY A 1 181 ? -5.675 -8.981 -21.272 1.00 87.12 181 GLY A N 1
ATOM 1395 C CA . GLY A 1 181 ? -6.850 -9.001 -20.397 1.00 87.12 181 GLY A CA 1
ATOM 1396 C C . GLY A 1 181 ? -6.567 -9.541 -18.989 1.00 87.12 181 GLY A C 1
ATOM 1397 O O . GLY A 1 181 ? -7.486 -9.998 -18.319 1.00 87.12 181 GLY A O 1
ATOM 1398 N N . THR A 1 182 ? -5.308 -9.511 -18.541 1.00 82.44 182 THR A N 1
ATOM 1399 C CA . THR A 1 182 ? -4.868 -10.041 -17.235 1.00 82.44 182 THR A CA 1
ATOM 1400 C C . THR A 1 182 ? -4.451 -8.942 -16.255 1.00 82.44 182 THR A C 1
ATOM 1402 O O . THR A 1 182 ? -3.876 -9.233 -15.208 1.00 82.44 182 THR A O 1
ATOM 1405 N N . SER A 1 183 ? -4.656 -7.673 -16.611 1.00 85.75 183 SER A N 1
ATOM 1406 C CA . SER A 1 183 ? -4.239 -6.535 -15.790 1.00 85.75 183 SER A CA 1
ATOM 1407 C C . SER A 1 183 ? -5.132 -6.360 -14.564 1.00 85.75 183 SER A C 1
ATOM 1409 O O . SER A 1 183 ? -6.355 -6.311 -14.680 1.00 85.75 183 SER A O 1
ATOM 1411 N N . VAL A 1 184 ? -4.498 -6.184 -13.403 1.00 85.88 184 VAL A N 1
ATOM 1412 C CA . VAL A 1 184 ? -5.127 -5.668 -12.185 1.00 85.88 184 VAL A CA 1
ATOM 1413 C C . VAL A 1 184 ? -4.446 -4.338 -11.863 1.00 85.88 184 VAL A C 1
ATOM 1415 O O . VAL A 1 184 ? -3.233 -4.321 -11.652 1.00 85.88 184 VAL A O 1
ATOM 1418 N N . PRO A 1 185 ? -5.181 -3.211 -11.820 1.00 86.88 185 PRO A N 1
ATOM 1419 C CA . PRO A 1 185 ? -4.578 -1.877 -11.786 1.00 86.88 185 PRO A CA 1
ATOM 1420 C C . PRO A 1 185 ? -3.875 -1.544 -10.464 1.00 86.88 185 PRO A C 1
ATOM 1422 O O . PRO A 1 185 ? -3.208 -0.517 -10.389 1.00 86.88 185 PRO A O 1
ATOM 1425 N N . PHE A 1 186 ? -4.013 -2.387 -9.435 1.00 88.38 186 PHE A N 1
ATOM 1426 C CA . PHE A 1 186 ? -3.487 -2.177 -8.088 1.00 88.38 186 PHE A CA 1
ATOM 1427 C C . PHE A 1 186 ? -1.980 -1.884 -8.060 1.00 88.38 186 PHE A C 1
ATOM 1429 O O . PHE A 1 186 ? -1.158 -2.663 -8.546 1.00 88.38 186 PHE A O 1
ATOM 1436 N N . LYS A 1 187 ? -1.610 -0.791 -7.391 1.00 89.75 187 LYS A N 1
ATOM 1437 C CA . LYS A 1 187 ? -0.231 -0.377 -7.125 1.00 89.75 187 LYS A CA 1
ATOM 1438 C C . LYS A 1 187 ? -0.021 -0.273 -5.621 1.00 89.75 187 LYS A C 1
ATOM 1440 O O . LYS A 1 187 ? -0.775 0.375 -4.903 1.00 89.75 187 LYS A O 1
ATOM 1445 N N . HIS A 1 188 ? 1.026 -0.918 -5.119 1.00 85.94 188 HIS A N 1
ATOM 1446 C CA . HIS A 1 188 ? 1.231 -1.060 -3.682 1.00 85.94 188 HIS A CA 1
ATOM 1447 C C . HIS A 1 188 ? 1.856 0.203 -3.066 1.00 85.94 188 HIS A C 1
ATOM 1449 O O . HIS A 1 188 ? 3.008 0.520 -3.341 1.00 85.94 188 HIS A O 1
ATOM 1455 N N . LEU A 1 189 ? 1.178 0.851 -2.111 1.00 86.50 189 LEU A N 1
ATOM 1456 C CA . LEU A 1 189 ? 1.627 2.103 -1.477 1.00 86.50 189 LEU A CA 1
ATOM 1457 C C . LEU A 1 189 ? 3.070 2.091 -0.940 1.00 86.50 189 LEU A C 1
ATOM 1459 O O . LEU A 1 189 ? 3.830 3.022 -1.168 1.00 86.50 189 LEU A O 1
ATOM 1463 N N . LYS A 1 190 ? 3.467 1.032 -0.228 1.00 82.75 190 LYS A N 1
ATOM 1464 C CA . LYS A 1 190 ? 4.832 0.891 0.313 1.00 82.75 190 LYS A CA 1
ATOM 1465 C C . LYS A 1 190 ? 5.940 0.822 -0.752 1.00 82.75 190 LYS A C 1
ATOM 1467 O O . LYS A 1 190 ? 7.071 1.195 -0.454 1.00 82.75 190 LYS A O 1
ATOM 1472 N N . TYR A 1 191 ? 5.639 0.267 -1.923 1.00 83.50 191 TYR A N 1
ATOM 1473 C CA . TYR A 1 191 ? 6.630 -0.068 -2.951 1.00 83.50 191 TYR A CA 1
ATOM 1474 C C . TYR A 1 191 ? 6.471 0.759 -4.230 1.00 83.50 191 TYR A C 1
ATOM 1476 O O . TYR A 1 191 ? 7.299 0.643 -5.125 1.00 83.50 191 TYR A O 1
ATOM 1484 N N . GLY A 1 192 ? 5.413 1.564 -4.320 1.00 83.31 192 GLY A N 1
ATOM 1485 C CA . GLY A 1 192 ? 5.143 2.422 -5.459 1.00 83.31 192 GLY A CA 1
ATOM 1486 C C . GLY A 1 192 ? 6.112 3.594 -5.526 1.00 83.31 192 GLY A C 1
ATOM 1487 O O . GLY A 1 192 ? 6.479 4.175 -4.502 1.00 83.31 192 GLY A O 1
ATOM 1488 N N . TRP A 1 193 ? 6.494 3.944 -6.748 1.00 82.81 193 TRP A N 1
ATOM 1489 C CA . TRP A 1 193 ? 7.257 5.152 -7.043 1.00 82.81 193 TRP A CA 1
ATOM 1490 C C . TRP A 1 193 ? 6.328 6.340 -7.362 1.00 82.81 193 TRP A C 1
ATOM 1492 O O . TRP A 1 193 ? 5.104 6.197 -7.405 1.00 82.81 193 TRP A O 1
ATOM 1502 N N . ASP A 1 194 ? 6.905 7.521 -7.593 1.00 81.19 194 ASP A N 1
ATOM 1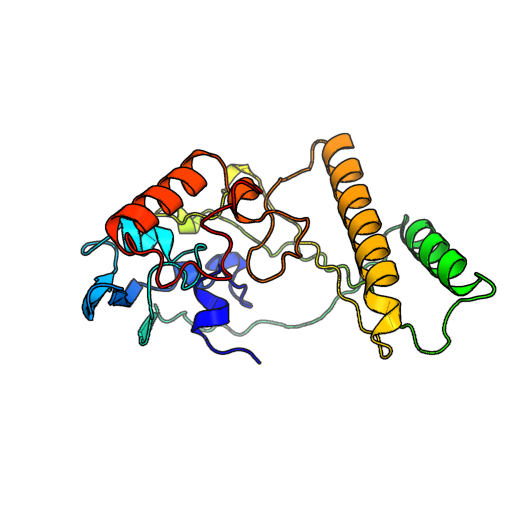503 C CA . ASP A 1 194 ? 6.179 8.778 -7.841 1.00 81.19 194 ASP A CA 1
ATOM 1504 C C . ASP A 1 194 ? 5.155 8.733 -8.996 1.00 81.19 194 ASP A C 1
ATOM 1506 O O . ASP A 1 194 ? 4.151 9.443 -8.946 1.00 81.19 194 ASP A O 1
ATOM 1510 N N . PHE A 1 195 ? 5.360 7.874 -9.997 1.00 85.06 195 PHE A N 1
ATOM 1511 C CA . PHE A 1 195 ? 4.520 7.776 -11.192 1.00 85.06 195 PHE A CA 1
ATOM 1512 C C . PHE A 1 195 ? 3.388 6.739 -11.089 1.00 85.06 195 PHE A C 1
ATOM 1514 O O . PHE A 1 195 ? 2.551 6.673 -11.982 1.00 85.06 195 PHE A O 1
ATOM 1521 N N . GLN A 1 196 ? 3.339 5.924 -10.028 1.00 85.38 196 GLN A N 1
ATOM 1522 C CA . GLN A 1 196 ? 2.424 4.772 -9.947 1.00 85.38 196 GLN A CA 1
ATOM 1523 C C . GLN A 1 196 ? 1.107 5.043 -9.200 1.00 85.38 196 GLN A C 1
ATOM 1525 O O . GLN A 1 196 ? 0.334 4.116 -9.011 1.00 85.38 196 GLN A O 1
ATOM 1530 N N . ASP A 1 197 ? 0.855 6.271 -8.738 1.00 88.44 197 ASP A N 1
ATOM 1531 C CA . ASP A 1 197 ? -0.376 6.713 -8.045 1.00 88.44 197 ASP A CA 1
ATOM 1532 C C . ASP A 1 197 ? -1.167 5.615 -7.274 1.00 88.44 197 ASP A C 1
ATOM 1534 O O . ASP A 1 197 ? -2.280 5.228 -7.657 1.00 88.44 197 ASP A O 1
ATOM 1538 N N . PRO A 1 198 ? -0.612 5.091 -6.160 1.00 89.94 198 PRO A N 1
ATOM 1539 C CA . PRO A 1 198 ? -1.200 3.963 -5.438 1.00 89.94 198 PRO A CA 1
ATOM 1540 C C . PRO A 1 198 ? -2.643 4.175 -4.987 1.00 89.94 198 PRO A C 1
ATOM 1542 O O . PRO A 1 198 ? -3.465 3.276 -5.107 1.00 89.94 198 PRO A O 1
ATOM 1545 N N . ILE A 1 199 ? -2.987 5.364 -4.496 1.00 89.19 199 ILE A N 1
ATOM 1546 C CA . ILE A 1 199 ? -4.313 5.600 -3.913 1.00 89.19 199 ILE A CA 1
ATOM 1547 C C . ILE A 1 199 ? -5.409 5.577 -4.980 1.00 89.19 199 ILE A C 1
ATOM 1549 O O . ILE A 1 199 ? -6.497 5.071 -4.717 1.00 89.19 199 ILE A O 1
ATOM 1553 N N . ASN A 1 200 ? -5.133 6.062 -6.193 1.00 90.06 200 ASN A N 1
ATOM 1554 C CA . ASN A 1 200 ? -6.094 5.950 -7.291 1.00 90.06 200 ASN A CA 1
ATOM 1555 C C . ASN A 1 200 ? -6.259 4.509 -7.785 1.00 90.06 200 ASN A C 1
ATOM 1557 O O . ASN A 1 200 ? -7.347 4.130 -8.215 1.00 90.06 200 ASN A O 1
ATOM 1561 N N . SER A 1 201 ? -5.220 3.681 -7.653 1.00 90.44 201 SER A N 1
ATOM 1562 C CA . SER A 1 201 ? -5.283 2.265 -8.027 1.00 90.44 201 SER A CA 1
ATOM 1563 C C . SER A 1 201 ? -6.196 1.409 -7.137 1.00 90.44 201 SER A C 1
ATOM 1565 O O . SER A 1 201 ? -6.517 0.278 -7.495 1.00 90.44 201 SER A O 1
ATOM 1567 N N . TYR A 1 202 ? -6.615 1.919 -5.973 1.00 89.50 202 TYR A N 1
ATOM 1568 C CA . TYR A 1 202 ? -7.424 1.169 -5.003 1.00 89.50 202 TYR A CA 1
ATOM 1569 C C . TYR A 1 202 ? -8.915 1.108 -5.362 1.00 89.50 202 TYR A C 1
ATOM 1571 O O . TYR A 1 202 ? -9.673 0.406 -4.692 1.00 89.50 202 TYR A O 1
ATOM 1579 N N . GLY A 1 203 ? -9.333 1.831 -6.403 1.00 89.50 203 GLY A N 1
ATOM 1580 C CA . GLY A 1 203 ? -10.730 1.979 -6.795 1.00 89.50 203 GLY A CA 1
ATOM 1581 C C . GLY A 1 203 ? -11.396 3.200 -6.157 1.00 89.50 203 GLY A C 1
ATOM 1582 O O . GLY A 1 203 ? -10.976 3.701 -5.110 1.00 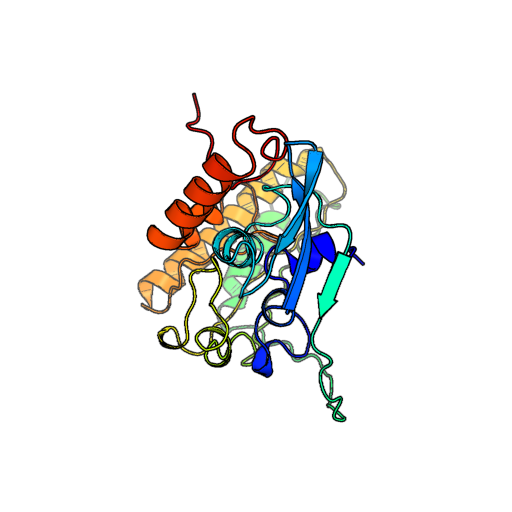89.50 203 GLY A O 1
ATOM 1583 N N . ILE A 1 204 ? -12.449 3.691 -6.816 1.00 90.25 204 ILE A N 1
ATOM 1584 C CA . ILE A 1 204 ? -13.130 4.948 -6.464 1.00 90.25 204 ILE A CA 1
ATOM 1585 C C . ILE A 1 204 ? -13.684 4.902 -5.035 1.00 90.25 204 ILE A C 1
ATOM 1587 O O . ILE A 1 204 ? -13.456 5.833 -4.265 1.00 90.25 204 ILE A O 1
ATOM 1591 N N . GLU A 1 205 ? -14.347 3.808 -4.659 1.00 90.56 205 GLU A N 1
ATOM 1592 C CA . GLU A 1 205 ? -14.976 3.652 -3.342 1.00 90.56 205 GLU A CA 1
ATOM 1593 C C . GLU A 1 205 ? -13.945 3.666 -2.204 1.00 90.56 205 GLU A C 1
ATOM 1595 O O . GLU A 1 205 ? -14.097 4.386 -1.217 1.00 90.56 205 GLU A O 1
ATOM 1600 N N . ASN A 1 206 ? -12.842 2.928 -2.360 1.00 90.31 206 ASN A N 1
ATOM 1601 C CA . ASN A 1 206 ? -11.774 2.881 -1.360 1.00 90.31 206 ASN A CA 1
ATOM 1602 C C . ASN A 1 206 ? -11.047 4.224 -1.235 1.00 90.31 206 ASN A C 1
ATOM 1604 O O . ASN A 1 206 ? -10.737 4.661 -0.123 1.00 90.31 206 ASN A O 1
ATOM 1608 N N . LYS A 1 207 ? -10.815 4.916 -2.359 1.00 90.62 207 LYS A N 1
ATOM 1609 C CA . LYS A 1 207 ? -10.267 6.277 -2.353 1.00 90.62 207 LYS A CA 1
ATOM 1610 C C . LYS A 1 207 ? -11.191 7.239 -1.603 1.00 90.62 207 LYS A C 1
ATOM 1612 O O . LYS A 1 207 ? -10.713 8.008 -0.770 1.00 90.62 207 LYS A O 1
ATOM 1617 N N . GLN A 1 208 ? -12.496 7.190 -1.864 1.00 91.00 208 GLN A N 1
ATOM 1618 C CA . GLN A 1 208 ? -13.477 8.028 -1.172 1.00 91.00 208 GLN A CA 1
ATOM 1619 C C . GLN A 1 208 ? -13.501 7.742 0.333 1.00 91.00 208 GLN A C 1
ATOM 1621 O O . GLN A 1 208 ? -13.399 8.682 1.119 1.00 91.00 208 GLN A O 1
ATOM 1626 N N . ALA A 1 209 ? -13.503 6.470 0.742 1.00 90.62 209 ALA A N 1
ATOM 1627 C CA . ALA A 1 209 ? -13.443 6.084 2.152 1.00 90.62 209 ALA A CA 1
ATOM 1628 C C . ALA A 1 209 ? -12.186 6.632 2.858 1.00 90.62 209 ALA A C 1
ATOM 1630 O O . ALA A 1 209 ? -12.261 7.154 3.972 1.00 90.62 209 ALA A O 1
ATOM 1631 N N . LEU A 1 210 ? -11.023 6.586 2.194 1.00 90.44 210 LEU A N 1
ATOM 1632 C CA . LEU A 1 210 ? -9.787 7.185 2.709 1.00 90.44 210 LEU A CA 1
ATOM 1633 C C . LEU A 1 210 ? -9.889 8.709 2.856 1.00 90.44 210 LEU A C 1
ATOM 1635 O O . LEU A 1 210 ? -9.420 9.271 3.849 1.00 90.44 210 LEU A O 1
ATOM 1639 N N . GLN A 1 211 ? -10.508 9.387 1.890 1.00 89.62 211 GLN A N 1
ATOM 1640 C CA . GLN A 1 211 ? -10.726 10.833 1.939 1.00 89.62 211 GLN A CA 1
ATOM 1641 C C . GLN A 1 211 ? -11.727 11.234 3.032 1.00 89.62 211 GLN A C 1
ATOM 1643 O O . GLN A 1 211 ? -11.544 12.257 3.690 1.00 89.62 211 GLN A O 1
ATOM 1648 N N . GLU A 1 212 ? -12.763 10.434 3.267 1.00 91.31 212 GLU A N 1
ATOM 1649 C CA . GLU A 1 212 ? -13.730 10.641 4.348 1.00 91.31 212 GLU A CA 1
ATOM 1650 C C . GLU A 1 212 ? -13.087 10.469 5.722 1.00 91.31 212 GLU A C 1
ATOM 1652 O O . GLU A 1 212 ? -13.190 11.368 6.562 1.00 91.31 212 GLU A O 1
ATOM 1657 N N . ALA A 1 213 ? -12.341 9.380 5.927 1.00 90.75 213 ALA A N 1
ATOM 1658 C CA . ALA A 1 213 ? -11.580 9.162 7.153 1.00 90.75 213 ALA A CA 1
ATOM 1659 C C . ALA A 1 213 ? -10.570 10.298 7.387 1.00 90.75 213 ALA A C 1
ATOM 1661 O O . ALA A 1 213 ? -10.440 10.816 8.496 1.00 90.75 213 ALA A O 1
ATOM 1662 N N . SER A 1 214 ? -9.905 10.753 6.325 1.00 88.56 214 SER A N 1
ATOM 1663 C CA . SER A 1 214 ? -9.013 11.911 6.348 1.00 88.56 214 SER A CA 1
ATOM 1664 C C . SER A 1 214 ? -9.716 13.186 6.831 1.00 88.56 214 SER A C 1
ATOM 1666 O O . SER A 1 214 ? -9.242 13.821 7.779 1.00 88.56 214 SER A O 1
ATOM 1668 N N . ARG A 1 215 ? -10.885 13.523 6.268 1.00 88.31 215 ARG A N 1
ATOM 1669 C CA . ARG A 1 215 ? -11.686 14.681 6.703 1.00 88.31 215 ARG A CA 1
ATOM 1670 C C . ARG A 1 215 ? -12.125 14.571 8.163 1.00 88.31 215 ARG A C 1
ATOM 1672 O O . ARG A 1 215 ? -12.097 15.569 8.878 1.00 88.31 215 ARG A O 1
ATOM 1679 N N . LYS A 1 216 ? -12.502 13.373 8.613 1.00 90.12 216 LYS A N 1
ATOM 1680 C CA . LYS A 1 216 ? -13.020 13.126 9.965 1.00 90.12 216 LYS A CA 1
ATOM 1681 C C . LYS A 1 216 ? -11.929 13.153 11.041 1.00 90.12 216 LYS A C 1
ATOM 1683 O O . LYS A 1 216 ? -12.107 13.782 12.081 1.00 90.12 216 LYS A O 1
ATOM 1688 N N . TYR A 1 217 ? -10.797 12.499 10.791 1.00 88.44 217 TYR A N 1
ATOM 1689 C CA . TYR A 1 217 ? -9.771 12.227 11.808 1.00 88.44 217 TYR A CA 1
ATOM 1690 C C . TYR A 1 217 ? -8.517 13.104 11.684 1.00 88.44 217 TYR A C 1
ATOM 1692 O O . TYR A 1 217 ? -7.764 13.262 12.648 1.00 88.44 217 TYR A O 1
ATOM 1700 N N . CYS A 1 218 ? -8.300 13.720 10.520 1.00 82.06 218 CYS A N 1
ATOM 1701 C CA . CYS A 1 218 ? -7.137 14.554 10.226 1.00 82.06 218 CYS A CA 1
ATOM 1702 C C . CYS A 1 218 ? -7.529 15.831 9.457 1.00 82.06 218 CYS A C 1
ATOM 1704 O O . CYS A 1 218 ? -6.849 16.232 8.517 1.00 82.06 218 CYS A O 1
ATOM 1706 N N . SER A 1 219 ? -8.604 16.510 9.869 1.00 73.88 219 SER A N 1
ATOM 1707 C CA . SER A 1 219 ? -9.153 17.697 9.180 1.00 73.88 219 SER A CA 1
ATOM 1708 C C . SER A 1 219 ? -8.154 18.841 8.950 1.00 73.88 219 SER A C 1
ATOM 1710 O O . SER A 1 219 ? -8.282 19.588 7.986 1.00 73.88 219 SER A O 1
ATOM 1712 N N . LYS A 1 220 ? -7.132 18.974 9.808 1.00 77.62 220 LYS A N 1
ATOM 1713 C CA . LYS A 1 220 ? -6.058 19.977 9.673 1.00 77.62 220 LYS A CA 1
ATOM 1714 C C . LYS A 1 220 ? -4.895 19.531 8.773 1.00 77.62 220 LYS A C 1
ATOM 1716 O O . LYS A 1 220 ? -3.905 20.248 8.665 1.00 77.62 220 LYS A O 1
ATOM 1721 N N . GLY A 1 221 ? -4.961 18.331 8.195 1.00 75.38 221 GLY A N 1
ATOM 1722 C CA . GLY A 1 221 ? -3.928 17.791 7.309 1.00 75.38 221 GLY A CA 1
ATOM 1723 C C . GLY A 1 221 ? -2.574 17.534 7.976 1.00 75.38 221 GLY A C 1
ATOM 1724 O O . GLY A 1 221 ? -1.565 17.419 7.282 1.00 75.38 221 GLY A O 1
ATOM 1725 N N . LEU A 1 222 ? -2.528 17.444 9.312 1.00 80.06 222 LEU A N 1
ATOM 1726 C CA . LEU A 1 222 ? -1.279 17.352 10.080 1.00 80.06 222 LEU A CA 1
ATOM 1727 C C . LEU A 1 222 ? -0.395 16.179 9.627 1.00 80.06 222 LEU A C 1
ATOM 1729 O O . LEU A 1 222 ? 0.816 16.335 9.500 1.00 80.06 222 LEU A O 1
ATOM 1733 N N . PHE A 1 223 ? -1.009 15.030 9.339 1.00 76.56 223 PHE A N 1
ATOM 1734 C CA . PHE A 1 223 ? -0.323 13.797 8.938 1.00 76.56 223 PHE A CA 1
ATOM 1735 C C . PHE A 1 223 ? -0.349 13.549 7.424 1.00 76.56 223 PHE A C 1
ATOM 1737 O O . PHE A 1 223 ? 0.034 12.479 6.969 1.00 76.56 223 PHE A O 1
ATOM 1744 N N . GLN A 1 224 ? -0.790 14.534 6.634 1.00 69.88 224 GLN A N 1
ATOM 1745 C CA . GLN A 1 224 ? -0.951 14.402 5.180 1.00 69.88 224 GLN A CA 1
ATOM 1746 C C . GLN A 1 224 ? 0.221 14.997 4.389 1.00 69.88 224 GLN A C 1
ATOM 1748 O O . GLN A 1 224 ? 0.329 14.793 3.180 1.00 69.88 224 GLN A O 1
ATOM 1753 N N . LYS A 1 225 ? 1.132 15.728 5.046 1.00 57.88 225 LYS A N 1
ATOM 1754 C CA . LYS A 1 225 ? 2.331 16.261 4.389 1.00 57.88 225 LYS A CA 1
ATOM 1755 C C . LYS A 1 225 ? 3.309 15.121 4.086 1.00 57.88 225 LYS A C 1
ATOM 1757 O O . LYS A 1 225 ? 3.952 14.597 4.988 1.00 57.88 225 LYS A O 1
ATOM 1762 N N . GLY A 1 226 ? 3.422 14.771 2.803 1.00 52.19 226 GLY A N 1
ATOM 1763 C CA . GLY A 1 226 ? 4.342 13.744 2.297 1.00 52.19 226 GLY A CA 1
ATOM 1764 C C . GLY A 1 226 ? 3.726 12.353 2.098 1.00 52.19 226 GLY A C 1
ATOM 1765 O O . GLY A 1 226 ? 4.465 11.423 1.791 1.00 52.19 226 GLY A O 1
ATOM 1766 N N . GLY A 1 227 ? 2.404 12.204 2.255 1.00 50.28 227 GLY A N 1
ATOM 1767 C CA . GLY A 1 227 ? 1.678 10.947 2.041 1.00 50.28 227 GLY A CA 1
ATOM 1768 C C . GLY A 1 227 ? 0.607 11.053 0.940 1.00 50.28 227 GLY A C 1
ATOM 1769 O O . GLY A 1 227 ? 0.073 12.138 0.722 1.00 50.28 227 GLY A O 1
ATOM 1770 N N . PRO A 1 228 ? 0.259 9.957 0.239 1.00 51.38 228 PRO A N 1
ATOM 1771 C CA . PRO A 1 228 ? -0.522 10.036 -1.002 1.00 51.38 228 PRO A CA 1
ATOM 1772 C C . PRO A 1 228 ? -2.051 10.048 -0.840 1.00 51.38 228 PRO A C 1
ATOM 1774 O O . PRO A 1 228 ? -2.748 10.094 -1.848 1.00 51.38 228 PRO A O 1
ATOM 1777 N N . ILE A 1 229 ? -2.606 10.023 0.384 1.00 52.75 229 ILE A N 1
ATOM 1778 C CA . ILE A 1 229 ? -4.077 10.037 0.586 1.00 52.75 229 ILE A CA 1
ATOM 1779 C C . ILE A 1 229 ? -4.727 11.314 0.036 1.00 52.75 229 ILE A C 1
ATOM 1781 O O . ILE A 1 229 ? -5.851 11.269 -0.461 1.00 52.75 229 ILE A O 1
ATOM 1785 N N . CYS A 1 230 ? -4.008 12.434 0.063 1.00 44.00 230 CYS A N 1
ATOM 1786 C CA . CYS A 1 230 ? -4.338 13.584 -0.762 1.00 44.00 230 CYS A CA 1
ATOM 1787 C C . CYS A 1 230 ? -3.458 13.511 -2.005 1.00 44.00 230 CYS A C 1
ATOM 1789 O O . CYS A 1 230 ? -2.313 13.962 -1.989 1.00 44.00 230 CYS A O 1
ATOM 1791 N N . SER A 1 231 ? -3.999 12.972 -3.098 1.00 36.00 231 SER A N 1
ATOM 1792 C CA . SER A 1 231 ? -3.584 13.426 -4.420 1.00 36.00 231 SER A CA 1
ATOM 1793 C C . SER A 1 231 ? -3.606 14.954 -4.369 1.00 36.00 231 SER A C 1
ATOM 1795 O O . SER A 1 231 ? -4.681 15.543 -4.240 1.00 36.00 231 SER A O 1
ATOM 1797 N N . ARG A 1 232 ? -2.430 15.595 -4.372 1.00 39.03 232 ARG A N 1
ATOM 1798 C CA . ARG A 1 232 ? -2.343 17.021 -4.677 1.00 39.03 232 ARG A CA 1
ATOM 1799 C C . ARG A 1 232 ? -3.086 17.186 -5.998 1.00 39.03 232 ARG A C 1
ATOM 1801 O O . ARG A 1 232 ? -2.680 16.577 -6.987 1.00 39.03 232 ARG A O 1
ATOM 1808 N N . GLU A 1 233 ? -4.143 17.990 -6.027 1.00 33.25 233 GLU A N 1
ATOM 1809 C CA . GLU A 1 233 ? -4.401 18.749 -7.243 1.00 33.25 233 GLU A CA 1
ATOM 1810 C C . GLU A 1 233 ? -3.094 19.501 -7.485 1.00 33.25 233 GLU A C 1
ATOM 1812 O O . GLU A 1 233 ? -2.676 20.320 -6.666 1.00 33.25 233 GLU A O 1
ATOM 1817 N N . LYS A 1 234 ? -2.337 19.061 -8.494 1.00 29.19 234 LYS A N 1
ATOM 1818 C CA . LYS A 1 234 ? -1.132 19.755 -8.930 1.00 29.19 234 LYS A CA 1
ATOM 1819 C C . LYS A 1 234 ? -1.605 21.111 -9.456 1.00 29.19 234 LYS A C 1
ATOM 1821 O O . LYS A 1 234 ? -2.009 21.200 -10.609 1.00 29.19 234 LYS A O 1
ATOM 1826 N N . THR A 1 235 ? -1.634 22.112 -8.584 1.00 29.34 235 THR A N 1
ATOM 1827 C CA . THR A 1 235 ? -1.531 23.524 -8.964 1.00 29.34 235 THR A CA 1
ATOM 1828 C C . THR A 1 235 ? -0.089 23.836 -9.298 1.00 29.34 235 THR A C 1
ATOM 1830 O O . THR A 1 235 ? 0.773 23.421 -8.482 1.00 29.34 235 THR A O 1
#

Organism: Cytospora chrysosperma (NCBI:txid252740)

Radius of gyration: 19.73 Å; chains: 1; bounding box: 47×50×47 Å

Sequence (235 aa):
MGGIGRLALPGGFSSFSSREDFICYNITNYEHFLASGKVVNTNSDENPDLWKALRGGSNNLGVVPRFDLRALKRRRFWGGAVYYFPQSFPGQVESLVNELKKTNASSETHIMLSIGYTATYMQLGAALSQGGNVLGPGPSDGPLVSILAFTCWQNKEDYEKIAEAIREVIEAIDRDAVSRGTSVPFKHLKYGWDFQDPINSYGIENKQALQEASRKYCSKGLFQKGGPICSREKT

Secondary structure (DSSP, 8-state):
---HHHHHTTT---TTHHHH-SGGGGEEEEEEE-TTS-EEEESSSSSHHHHHHHTTSTTTTSEEEEEEEPPP--------------TTHHHHHHHHHHHHHSTT--TTEE--------TTS--THHHHTTT--S----GGG-S--------EES-GGGHHHHHHHHHHHHHHHHHHHHHTT-------TTT--TTS-TTGGG-HHHHHHHHHHHHHH-TT-TTTTT-TTS-----

InterPro domains:
  IPR016169 FAD-binding, type PCMH, subdomain 2 [G3DSA:3.30.465.10] (2-226)
  IPR036318 FAD-binding, type PCMH-like superfamily [SSF56176] (2-73)
  IPR050416 FAD-linked Oxidoreductases in Biosynthetic Pathways [PTHR42973] (3-121)

Foldseek 3Di:
DDDPLLAFQQQHDDPCCLPQNTNLSQFAWFFFQFPVRDTFIEHCVGVLLVSQCSRNVGCQLGDTPDTDGDDDDDDDDDDDADDDQDPCVVVLVVVVVVLCPPPPRDPFWWFDFDFDDDLRHDPQVVQVVGSHHLAQDHNVLPRDGDGAGDTDGDDPVCVVVVVVSVVVVVVVVQVVCVVVVNDQLADRQSRDDPPSLRLVSSDDVSLVSNVVSCCVGPVVSPSVVPGRSDPPPPD

pLDDT: mean 74.35, std 17.73, range [29.19, 97.0]